Protein AF-0000000076368326 (afdb_homodimer)

Solvent-accessible surface area (backbone atoms only — not comparable to full-atom values): 12942 Å² total; per-residue (Å²): 124,55,54,33,36,40,36,40,69,56,71,78,50,72,32,44,71,62,31,62,47,74,46,67,38,37,45,48,63,86,70,79,43,34,34,45,34,36,33,36,36,44,90,95,52,71,72,36,76,37,35,34,36,38,68,86,67,52,71,52,61,32,83,89,30,62,80,42,44,47,72,48,76,39,78,91,76,30,37,36,34,44,34,38,41,62,32,46,75,86,62,40,29,48,66,38,58,35,65,39,76,44,70,79,56,74,70,61,79,58,88,63,79,62,28,44,52,124,54,53,32,36,39,36,41,69,56,70,78,48,73,32,44,72,61,30,61,47,76,47,68,39,36,44,48,61,86,69,79,43,33,33,45,34,36,34,36,34,44,89,98,52,72,73,37,75,37,35,36,35,37,68,85,68,53,70,51,60,31,82,90,28,63,80,42,45,49,73,48,77,40,78,92,76,29,36,34,35,45,34,40,40,61,33,45,76,87,61,41,28,48,68,39,58,34,64,40,78,44,71,79,57,74,72,62,78,57,88,64,79,62,30,43,52

Sequence (234 aa):
DVIYSVTQKVGSVNGKEGGSVTMECHYDTSLSDYYLHWYREQQETQPQYVLKTYSDGSAYKADFAKKRFSAELRTSTKFSSLTISQLELSDSAVYYCALEPHSEGNQSETRTKTISVDVIYSVTQKVGSVNGKEGGSVTMECHYDTSLSDYYLHWYREQQETQPQYVLKTYSDGSAYKADFAKKRFSAELRTSTKFSSLTISQLELSDSAVYYCALEPHSEGNQSETRTKTISV

Radius of gyration: 17.73 Å; Cα contacts (8 Å, |Δi|>4): 558; chains: 2; bounding box: 39×48×41 Å

Nearest PDB structures (foldseek):
  7kd2-assembly1_C  TM=8.457E-01  e=1.215E-07  Vicugna pacos
  6z10-assembly1_B  TM=7.890E-01  e=9.316E-08  Vicugna pacos
  7ul3-assembly1_C  TM=8.497E-01  e=7.773E-07  synthetic construct
  4zs7-assembly1_H  TM=8.454E-01  e=2.776E-06  Lama glama
  4ybl-assembly1_H  TM=8.228E-01  e=4.975E-06  Homo sapiens

Foldseek 3Di:
DKDKDKDADDDDDDDDAQAKDKGKIAMDTPAQWKKKWKWWDDPPDDIDTAKIAISVGDIGGDPVNVPFWDKDADPVRRMMMIMGGNDDPVVPTDMDMDMGHDPPPPVVPPPDPDDDD/DKDKDKDADDDDDDDDAQAKDKGKIAMDTPAQWKKKWKWWDDPPDDIDTAKIAISVGDIGGDPVNVPFWDKDDDPVRRMMMIMGGNDDPVVPTDMDMDMGHDPPPPVVPPVDPDDDD

Organism: Callorhinchus milii (NCBI:txid7868)

Structure (mmCIF, N/CA/C/O backbone):
data_AF-0000000076368326-model_v1
#
loop_
_entity.id
_entity.type
_entity.pdbx_description
1 polymer 'Ig-like domain-containing protein'
#
loop_
_atom_site.group_PDB
_atom_site.id
_atom_site.type_symbol
_atom_site.label_atom_id
_atom_site.label_alt_id
_atom_site.label_comp_id
_atom_site.label_asym_id
_atom_site.label_entity_id
_atom_site.label_seq_id
_atom_site.pdbx_PDB_ins_code
_atom_site.Cartn_x
_atom_site.Cartn_y
_atom_site.Cartn_z
_atom_site.occupancy
_atom_site.B_iso_or_equiv
_atom_site.auth_seq_id
_atom_site.auth_comp_id
_atom_site.auth_asym_id
_atom_site.auth_atom_id
_atom_site.pdbx_PDB_model_num
ATOM 1 N N . ASP A 1 1 ? 13.812 -17.406 5.098 1 63.09 1 ASP A N 1
ATOM 2 C CA . ASP A 1 1 ? 12.695 -16.656 4.523 1 63.09 1 ASP A CA 1
ATOM 3 C C . ASP A 1 1 ? 12.602 -15.258 5.141 1 63.09 1 ASP A C 1
ATOM 5 O O . ASP A 1 1 ? 12.648 -15.109 6.367 1 6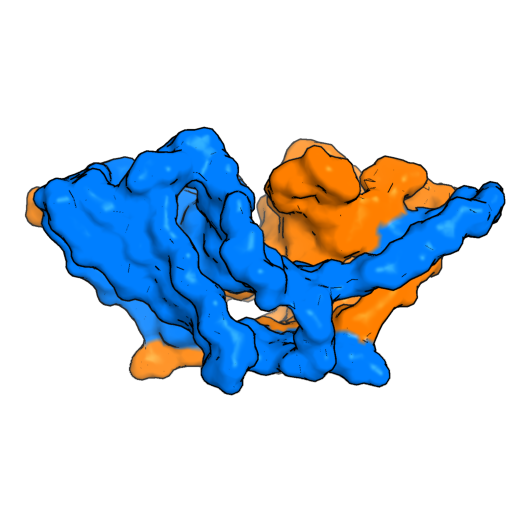3.09 1 ASP A O 1
ATOM 9 N N . VAL A 1 2 ? 12.938 -14.289 4.336 1 76.38 2 VAL A N 1
ATOM 10 C CA . VAL A 1 2 ? 12.953 -12.93 4.887 1 76.38 2 VAL A CA 1
ATOM 11 C C . VAL A 1 2 ? 11.516 -12.445 5.094 1 76.38 2 VAL A C 1
ATOM 13 O O . VAL A 1 2 ? 10.656 -12.633 4.23 1 76.38 2 VAL A O 1
ATOM 16 N N . ILE A 1 3 ? 11.242 -12.102 6.41 1 87.88 3 ILE A N 1
ATOM 17 C CA . ILE A 1 3 ? 9.945 -11.555 6.773 1 87.88 3 ILE A CA 1
ATOM 18 C C . ILE A 1 3 ? 10.078 -10.062 7.074 1 87.88 3 ILE A C 1
ATOM 20 O O . ILE A 1 3 ? 11.094 -9.617 7.613 1 87.88 3 ILE A O 1
ATOM 24 N N . TYR A 1 4 ? 9.148 -9.312 6.668 1 91.56 4 TYR A N 1
ATOM 25 C CA . TYR A 1 4 ? 9.141 -7.906 7.047 1 91.56 4 TYR A CA 1
ATOM 26 C C . TYR A 1 4 ? 7.789 -7.5 7.629 1 91.56 4 TYR A C 1
ATOM 28 O O . TYR A 1 4 ? 6.789 -8.195 7.43 1 91.56 4 TYR A O 1
ATOM 36 N N . SER A 1 5 ? 7.859 -6.359 8.383 1 94.81 5 SER A N 1
ATOM 37 C CA . SER A 1 5 ? 6.637 -5.859 9 1 94.81 5 SER A CA 1
ATOM 38 C C . SER A 1 5 ? 6.555 -4.34 8.914 1 94.81 5 SER A C 1
ATOM 40 O O . SER A 1 5 ? 7.582 -3.654 8.906 1 94.81 5 SER A O 1
ATOM 42 N N . VAL A 1 6 ? 5.352 -3.91 8.773 1 95.69 6 VAL A N 1
ATOM 43 C CA . VAL A 1 6 ? 5.035 -2.486 8.805 1 95.69 6 VAL A CA 1
ATOM 44 C C . VAL A 1 6 ? 4.078 -2.197 9.961 1 95.69 6 VAL A C 1
ATOM 46 O O . VAL A 1 6 ? 3.117 -2.939 10.18 1 95.69 6 VAL A O 1
ATOM 49 N N . THR A 1 7 ? 4.395 -1.127 10.719 1 95.12 7 THR A N 1
ATOM 50 C CA . THR A 1 7 ? 3.588 -0.724 11.867 1 95.12 7 THR A CA 1
ATOM 51 C C . THR A 1 7 ? 3.215 0.753 11.773 1 95.12 7 THR A C 1
ATOM 53 O O . THR A 1 7 ? 4.078 1.604 11.539 1 95.12 7 THR A O 1
ATOM 56 N N . GLN A 1 8 ? 1.97 0.949 11.898 1 92.62 8 GLN A N 1
ATOM 57 C CA . GLN A 1 8 ? 1.484 2.324 11.852 1 92.62 8 GLN A CA 1
ATOM 58 C C . GLN A 1 8 ? 0.44 2.582 12.93 1 92.62 8 GLN A C 1
ATOM 60 O O . GLN A 1 8 ? -0.354 1.697 13.258 1 92.62 8 GLN A O 1
ATOM 65 N N . LYS A 1 9 ? 0.47 3.781 13.438 1 87.94 9 LYS A N 1
ATOM 66 C CA . LYS A 1 9 ? -0.509 4.211 14.43 1 87.94 9 LYS A CA 1
ATOM 67 C C . LYS A 1 9 ? -1.738 4.82 13.766 1 87.94 9 LYS A C 1
ATOM 69 O O . LYS A 1 9 ? -1.614 5.586 12.805 1 87.94 9 LYS A O 1
ATOM 74 N N . VAL A 1 10 ? -2.883 4.328 14.344 1 84.19 10 VAL A N 1
ATOM 75 C CA . VAL A 1 10 ? -4.125 4.91 13.836 1 84.19 10 VAL A CA 1
ATOM 76 C C . VAL A 1 10 ? -4.383 6.25 14.523 1 84.19 10 VAL A C 1
ATOM 78 O O . VAL A 1 10 ? -4.172 6.387 15.727 1 84.19 10 VAL A O 1
ATOM 81 N N . GLY A 1 11 ? -4.738 7.145 13.719 1 79.81 11 GLY A N 1
ATOM 82 C CA . GLY A 1 11 ? -5.105 8.438 14.266 1 79.81 11 GLY A CA 1
ATOM 83 C C . GLY A 1 11 ? -5.262 9.516 13.203 1 79.81 11 GLY A C 1
ATOM 84 O O . GLY A 1 11 ? -4.977 9.281 12.031 1 79.81 11 GLY A O 1
ATOM 85 N N . SER A 1 12 ? -5.934 10.578 13.688 1 82.81 12 SER A N 1
ATOM 86 C CA . SER A 1 12 ? -6.098 11.719 12.789 1 82.81 12 SER A CA 1
ATOM 87 C C . SER A 1 12 ? -5.117 12.836 13.133 1 82.81 12 SER A C 1
ATOM 89 O O . SER A 1 12 ? -4.875 13.125 14.305 1 82.81 12 SER A O 1
ATOM 91 N N . VAL A 1 13 ? -4.367 13.195 12.148 1 84.94 13 VAL A N 1
ATOM 92 C CA . VAL A 1 13 ? -3.582 14.422 12.25 1 84.94 13 VAL A CA 1
ATOM 93 C C . VAL A 1 13 ? -4.301 15.555 11.531 1 84.94 13 VAL A C 1
ATOM 95 O O . VAL A 1 13 ? -4.684 15.422 10.367 1 84.94 13 VAL A O 1
ATOM 98 N N . ASN A 1 14 ? -4.59 16.547 12.297 1 89.06 14 ASN A N 1
ATOM 99 C CA . ASN A 1 14 ? -5.34 17.672 11.758 1 89.06 14 ASN A CA 1
ATOM 100 C C . ASN A 1 14 ? -4.438 18.875 11.5 1 89.06 14 ASN A C 1
ATOM 102 O O . ASN A 1 14 ? -3.479 19.109 12.234 1 89.06 14 ASN A O 1
ATOM 106 N N . GLY A 1 15 ? -4.727 19.469 10.312 1 89.81 15 GLY A N 1
ATOM 107 C CA . GLY A 1 15 ? -4.016 20.688 9.969 1 89.81 15 GLY A CA 1
ATOM 108 C C . GLY A 1 15 ? -4.918 21.75 9.367 1 89.81 15 GLY A C 1
ATOM 109 O O . GLY A 1 15 ? -6.098 21.5 9.109 1 89.81 15 GLY A O 1
ATOM 110 N N . LYS A 1 16 ? -4.348 23.016 9.305 1 91.81 16 LYS A N 1
ATOM 111 C CA . LYS A 1 16 ? -5.051 24.125 8.672 1 91.81 16 LYS A CA 1
ATOM 112 C C . LYS A 1 16 ? -4.523 24.375 7.262 1 91.81 16 LYS A C 1
ATOM 114 O O . LYS A 1 16 ? -3.371 24.062 6.957 1 91.81 16 LYS A O 1
ATOM 119 N N . GLU A 1 17 ? -5.48 24.938 6.523 1 93.19 17 GLU A N 1
ATOM 120 C CA . GLU A 1 17 ? -5.039 25.312 5.184 1 93.19 17 GLU A CA 1
ATOM 121 C C . GLU A 1 17 ? -3.758 26.141 5.238 1 93.19 17 GLU A C 1
ATOM 123 O O . GLU A 1 17 ? -3.619 27.031 6.082 1 93.19 17 GLU A O 1
ATOM 128 N N . GLY A 1 18 ? -2.812 25.812 4.34 1 94.94 18 GLY A N 1
ATOM 129 C CA . GLY A 1 18 ? -1.55 26.531 4.285 1 94.94 18 GLY A CA 1
ATOM 130 C C . GLY A 1 18 ? -0.526 26.016 5.281 1 94.94 18 GLY A C 1
ATOM 131 O O . GLY A 1 18 ? 0.66 26.344 5.184 1 94.94 18 GLY A O 1
ATOM 132 N N . GLY A 1 19 ? -0.979 25.172 6.199 1 95.81 19 GLY A N 1
ATOM 133 C CA . GLY A 1 19 ? -0.094 24.594 7.199 1 95.81 19 GLY A CA 1
ATOM 134 C C . GLY A 1 19 ? 0.606 23.344 6.723 1 95.81 19 GLY A C 1
ATOM 135 O O . GLY A 1 19 ? 0.745 23.125 5.516 1 95.81 19 GLY A O 1
ATOM 136 N N . SER A 1 20 ? 1.159 22.578 7.758 1 96.75 20 SER A N 1
ATOM 137 C CA . SER A 1 20 ? 1.872 21.328 7.457 1 96.75 20 SER A CA 1
ATOM 138 C C . SER A 1 20 ? 1.53 20.234 8.461 1 96.75 20 SER A C 1
ATOM 140 O O . SER A 1 20 ? 1.262 20.531 9.633 1 96.75 20 SER A O 1
ATOM 142 N N . VAL A 1 21 ? 1.506 19.062 7.965 1 96.06 21 VAL A N 1
ATOM 143 C CA . VAL A 1 21 ? 1.312 17.906 8.836 1 96.06 21 VAL A CA 1
ATOM 144 C C . VAL A 1 21 ? 2.328 16.828 8.484 1 96.06 21 VAL A C 1
ATOM 146 O O . VAL A 1 21 ? 2.791 16.75 7.348 1 96.06 21 VAL A O 1
ATOM 149 N N . THR A 1 22 ? 2.727 16.062 9.508 1 96.12 22 THR A N 1
ATOM 150 C CA . THR A 1 22 ? 3.637 14.938 9.32 1 96.12 22 THR A CA 1
ATOM 151 C C . THR A 1 22 ? 3.059 13.664 9.93 1 96.12 22 THR A C 1
ATOM 153 O O . THR A 1 22 ? 2.51 13.695 11.039 1 96.12 22 THR A O 1
ATOM 156 N N . MET A 1 23 ? 3.131 12.555 9.164 1 95 23 MET A N 1
ATOM 157 C CA . MET A 1 23 ? 2.715 11.227 9.625 1 95 23 MET A CA 1
ATOM 158 C C . MET A 1 23 ? 3.895 10.266 9.641 1 95 23 MET A C 1
ATOM 160 O O . MET A 1 23 ? 4.828 10.406 8.844 1 95 23 MET A O 1
ATOM 164 N N . GLU A 1 24 ? 3.758 9.281 10.539 1 94.94 24 GLU A N 1
ATOM 165 C CA . GLU A 1 24 ? 4.906 8.398 10.719 1 94.94 24 GLU A CA 1
ATOM 166 C C . GLU A 1 24 ? 4.523 6.945 10.461 1 94.94 24 GLU A C 1
ATOM 168 O O . GLU A 1 24 ? 3.373 6.555 10.656 1 94.94 24 GLU A O 1
ATOM 173 N N . CYS A 1 25 ? 5.484 6.223 10.055 1 95.31 25 CYS A N 1
ATOM 174 C CA . CYS A 1 25 ? 5.418 4.785 9.805 1 95.31 25 CYS A CA 1
ATOM 175 C C . CYS A 1 25 ? 6.695 4.094 10.25 1 95.31 25 CYS A C 1
ATOM 177 O O . CYS A 1 25 ? 7.797 4.594 10.016 1 95.31 25 CYS A O 1
ATOM 179 N N . HIS A 1 26 ? 6.523 2.961 10.945 1 97.12 26 HIS A N 1
ATOM 180 C CA . HIS A 1 26 ? 7.664 2.143 11.344 1 97.12 26 HIS A CA 1
ATOM 181 C C . HIS A 1 26 ? 7.648 0.793 10.633 1 97.12 26 HIS A C 1
ATOM 183 O O . HIS A 1 26 ? 6.586 0.306 10.234 1 97.12 26 HIS A O 1
ATOM 189 N N . TYR A 1 27 ? 8.797 0.285 10.5 1 96.38 27 TYR A N 1
ATOM 190 C CA . TYR A 1 27 ? 8.898 -1.002 9.82 1 96.38 27 TYR A CA 1
ATOM 191 C C . TYR A 1 27 ? 10.094 -1.795 10.328 1 96.38 27 TYR A C 1
ATOM 193 O O . TYR A 1 27 ? 10.898 -1.284 11.109 1 96.38 27 TYR A O 1
ATOM 201 N N . ASP A 1 28 ? 10.078 -3.064 9.984 1 96 28 ASP A N 1
ATOM 202 C CA . ASP A 1 28 ? 11.203 -3.949 10.281 1 96 28 ASP A CA 1
ATOM 203 C C . ASP A 1 28 ? 11.461 -4.91 9.125 1 96 28 ASP A C 1
ATOM 205 O O . ASP A 1 28 ? 10.523 -5.43 8.516 1 96 28 ASP A O 1
ATOM 209 N N . THR A 1 29 ? 12.695 -5.047 8.82 1 94.12 29 THR A N 1
ATOM 210 C CA . THR A 1 29 ? 13.094 -5.957 7.754 1 94.12 29 THR A CA 1
ATOM 211 C C . THR A 1 29 ? 14.602 -6.223 7.809 1 94.12 29 THR A C 1
ATOM 213 O O . THR A 1 29 ? 15.367 -5.375 8.266 1 94.12 29 THR A O 1
ATOM 216 N N . SER A 1 30 ? 14.984 -7.426 7.375 1 92.75 30 SER A N 1
ATOM 217 C CA . SER A 1 30 ? 16.406 -7.727 7.219 1 92.75 30 SER A CA 1
ATOM 218 C C . SER A 1 30 ? 16.859 -7.496 5.781 1 92.75 30 SER A C 1
ATOM 220 O O . SER A 1 30 ? 18.047 -7.652 5.469 1 92.75 30 SER A O 1
ATOM 222 N N . LEU A 1 31 ? 15.914 -7.012 4.961 1 91.31 31 LEU A N 1
ATOM 223 C CA . LEU A 1 31 ? 16.234 -6.766 3.561 1 91.31 3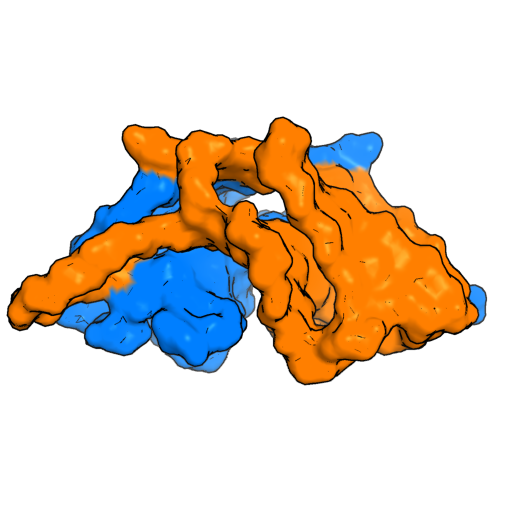1 LEU A CA 1
ATOM 224 C C . LEU A 1 31 ? 17.125 -5.531 3.42 1 91.31 31 LEU A C 1
ATOM 226 O O . LEU A 1 31 ? 16.938 -4.551 4.145 1 91.31 31 LEU A O 1
ATOM 230 N N . SER A 1 32 ? 18 -5.598 2.449 1 91.25 32 SER A N 1
ATOM 231 C CA . SER A 1 32 ? 18.844 -4.441 2.154 1 91.25 32 SER A CA 1
ATOM 232 C C . SER A 1 32 ? 18.156 -3.506 1.158 1 91.25 32 SER A C 1
ATOM 234 O O . SER A 1 32 ? 18.406 -2.297 1.169 1 91.25 32 SER A O 1
ATOM 236 N N . ASP A 1 33 ? 17.391 -4.152 0.269 1 92.56 33 ASP A N 1
ATOM 237 C CA . ASP A 1 33 ? 16.75 -3.391 -0.794 1 92.56 33 ASP A CA 1
ATOM 238 C C . ASP A 1 33 ? 15.227 -3.461 -0.673 1 92.56 33 ASP A C 1
ATOM 240 O O . ASP A 1 33 ? 14.641 -4.547 -0.725 1 92.56 33 ASP A O 1
ATOM 244 N N . TYR A 1 34 ? 14.633 -2.354 -0.5 1 93.94 34 TYR A N 1
ATOM 245 C CA . TYR A 1 34 ? 13.188 -2.27 -0.378 1 93.94 34 TYR A CA 1
ATOM 246 C C . TYR A 1 34 ? 12.695 -0.858 -0.676 1 93.94 34 TYR A C 1
ATOM 248 O O . TYR A 1 34 ? 13.484 0.089 -0.698 1 93.94 34 TYR A O 1
ATOM 256 N N . TYR A 1 35 ? 11.438 -0.782 -1.027 1 95.19 35 TYR A N 1
ATOM 257 C CA . TYR A 1 35 ? 10.742 0.496 -1.139 1 95.19 35 TYR A CA 1
ATOM 258 C C . TYR A 1 35 ? 9.727 0.665 -0.013 1 95.19 35 TYR A C 1
ATOM 260 O O . TYR A 1 35 ? 9.039 -0.289 0.361 1 95.19 35 TYR A O 1
ATOM 268 N N . LEU A 1 36 ? 9.727 1.865 0.528 1 96.81 36 LEU A N 1
ATOM 269 C CA . LEU A 1 36 ? 8.602 2.254 1.375 1 96.81 36 LEU A CA 1
ATOM 270 C C . LEU A 1 36 ? 7.645 3.168 0.62 1 96.81 36 LEU A C 1
ATOM 272 O O . LEU A 1 36 ? 8.047 4.223 0.126 1 96.81 36 LEU A O 1
ATOM 276 N N . HIS A 1 37 ? 6.406 2.779 0.541 1 97.44 37 HIS A N 1
ATOM 277 C CA . HIS A 1 37 ? 5.375 3.516 -0.181 1 97.44 37 HIS A CA 1
ATOM 278 C C . HIS A 1 37 ? 4.465 4.27 0.779 1 97.44 37 HIS A C 1
ATOM 280 O O . HIS A 1 37 ? 4.184 3.795 1.881 1 97.44 37 HIS A O 1
ATOM 286 N N . TRP A 1 38 ? 3.961 5.422 0.316 1 97.88 38 TRP A N 1
ATOM 287 C CA . TRP A 1 38 ? 2.816 6.109 0.906 1 97.88 38 TRP A CA 1
ATOM 288 C C . TRP A 1 38 ? 1.658 6.184 -0.083 1 97.88 38 TRP A C 1
ATOM 290 O O . TRP A 1 38 ? 1.853 6.531 -1.251 1 97.88 38 TRP A O 1
ATOM 300 N N . TYR A 1 39 ? 0.54 5.812 0.475 1 97 39 TYR A N 1
ATOM 301 C CA . TYR A 1 39 ? -0.712 5.875 -0.271 1 97 39 TYR A CA 1
ATOM 302 C C . TYR A 1 39 ? -1.732 6.75 0.449 1 97 39 TYR A C 1
ATOM 304 O O . TYR A 1 39 ? -1.619 6.98 1.655 1 97 39 TYR A O 1
ATOM 312 N N . ARG A 1 40 ? -2.674 7.219 -0.357 1 95 40 ARG A N 1
ATOM 313 C CA . ARG A 1 40 ? -3.805 7.891 0.274 1 95 40 ARG A CA 1
ATOM 314 C C . ARG A 1 40 ? -5.125 7.441 -0.343 1 95 40 ARG A C 1
ATOM 316 O O . ARG A 1 40 ? -5.16 7.004 -1.496 1 95 40 ARG A O 1
ATOM 323 N N . GLU A 1 41 ? -6.09 7.453 0.521 1 92.31 41 GLU A N 1
ATOM 324 C CA . GLU A 1 41 ? -7.422 7.117 0.033 1 92.31 41 GLU A CA 1
ATOM 325 C C . GLU A 1 41 ? -8.445 8.164 0.463 1 92.31 41 GLU A C 1
ATOM 327 O O . GLU A 1 41 ? -8.594 8.438 1.655 1 92.31 41 GLU A O 1
ATOM 332 N N . GLN A 1 42 ? -8.977 8.773 -0.603 1 88 42 GLN A N 1
ATOM 333 C CA . GLN A 1 42 ? -10.07 9.711 -0.393 1 88 42 GLN A CA 1
ATOM 334 C C . GLN A 1 42 ? -11.422 9.016 -0.543 1 88 42 GLN A C 1
ATOM 336 O O . GLN A 1 42 ? -11.5 7.895 -1.051 1 88 42 GLN A O 1
ATOM 341 N N . GLN A 1 43 ? -12.453 9.641 -0.113 1 78.75 43 GLN A N 1
ATOM 342 C CA . GLN A 1 43 ? -13.789 9.047 -0.143 1 78.75 43 GLN A CA 1
ATOM 343 C C . GLN A 1 43 ? -14.195 8.672 -1.565 1 78.75 43 GLN A C 1
ATOM 345 O O . GLN A 1 43 ? -14.039 9.469 -2.492 1 78.75 43 GLN A O 1
ATOM 350 N N . GLU A 1 44 ? -14.648 7.379 -1.648 1 71.38 44 GLU A N 1
ATOM 351 C CA . GLU A 1 44 ? -15.273 6.84 -2.852 1 71.38 44 GLU A CA 1
ATOM 352 C C . GLU A 1 44 ? -14.273 6.742 -3.998 1 71.38 44 GLU A C 1
ATOM 354 O O . GLU A 1 44 ? -14.625 6.953 -5.16 1 71.38 44 GLU A O 1
ATOM 359 N N . THR A 1 45 ? -13.008 6.594 -3.709 1 78.19 45 THR A N 1
ATOM 360 C CA . THR A 1 45 ? -12.031 6.461 -4.781 1 78.19 45 THR A CA 1
ATOM 361 C C . THR A 1 45 ? -11.102 5.277 -4.516 1 78.19 45 THR A C 1
ATOM 363 O O . THR A 1 45 ? -11.148 4.668 -3.445 1 78.19 45 THR A O 1
ATOM 366 N N . GLN A 1 46 ? -10.477 4.891 -5.617 1 87.25 46 GLN A N 1
ATOM 367 C CA . GLN A 1 46 ? -9.375 3.947 -5.453 1 87.25 46 GLN A CA 1
ATOM 368 C C . GLN A 1 46 ? -8.195 4.602 -4.746 1 87.25 46 GLN A C 1
ATOM 370 O O . GLN A 1 46 ? -8.031 5.824 -4.789 1 87.25 46 GLN A O 1
ATOM 375 N N . PRO A 1 47 ? -7.457 3.738 -4.059 1 93.56 47 PRO A N 1
ATOM 376 C CA . PRO A 1 47 ? -6.254 4.297 -3.438 1 93.56 47 PRO A CA 1
ATOM 377 C C . PRO A 1 47 ? -5.309 4.934 -4.453 1 93.56 47 PRO A C 1
ATOM 379 O O . PRO A 1 47 ? -5.238 4.488 -5.602 1 93.56 47 PRO A O 1
ATOM 382 N N . GLN A 1 48 ? -4.648 5.996 -3.988 1 94.62 48 GLN A N 1
ATOM 383 C CA . GLN A 1 48 ? -3.707 6.699 -4.855 1 94.62 48 GLN A CA 1
ATOM 384 C C . GLN A 1 48 ? -2.275 6.555 -4.348 1 94.62 48 GLN A C 1
ATOM 386 O O . GLN A 1 48 ? -2.027 6.625 -3.141 1 94.62 48 GLN A O 1
ATOM 391 N N . TYR A 1 49 ? -1.479 6.285 -5.309 1 96.19 49 TYR A N 1
ATOM 392 C CA . TYR A 1 49 ? -0.044 6.336 -5.047 1 96.19 49 TYR A CA 1
ATOM 393 C C . TYR A 1 49 ? 0.416 7.77 -4.812 1 96.19 49 TYR A C 1
ATOM 395 O O . TYR A 1 49 ? 0.114 8.664 -5.609 1 96.19 49 TYR A O 1
ATOM 403 N N . VAL A 1 50 ? 1.106 8.016 -3.699 1 97.69 50 VAL A N 1
ATOM 404 C CA . VAL A 1 50 ? 1.619 9.344 -3.396 1 97.69 50 VAL A CA 1
ATOM 405 C C . VAL A 1 50 ? 3.102 9.422 -3.756 1 97.69 50 VAL A C 1
ATOM 407 O O . VAL A 1 50 ? 3.492 10.18 -4.645 1 97.69 50 VAL A O 1
ATOM 410 N N . LEU A 1 51 ? 3.904 8.641 -3.088 1 97.88 51 LEU A N 1
ATOM 411 C CA . LEU A 1 51 ? 5.336 8.586 -3.357 1 97.88 51 LEU A CA 1
ATOM 412 C C . LEU A 1 51 ? 5.953 7.32 -2.771 1 97.88 51 LEU A C 1
ATOM 414 O O . LEU A 1 51 ? 5.312 6.625 -1.982 1 97.88 51 LEU A O 1
ATOM 418 N N . LYS A 1 52 ? 7.133 6.969 -3.205 1 96.94 52 LYS A N 1
ATOM 419 C CA . LYS A 1 52 ? 7.918 5.891 -2.611 1 96.94 52 LYS A CA 1
ATOM 420 C C . LYS A 1 52 ? 9.375 6.305 -2.443 1 96.94 52 LYS A C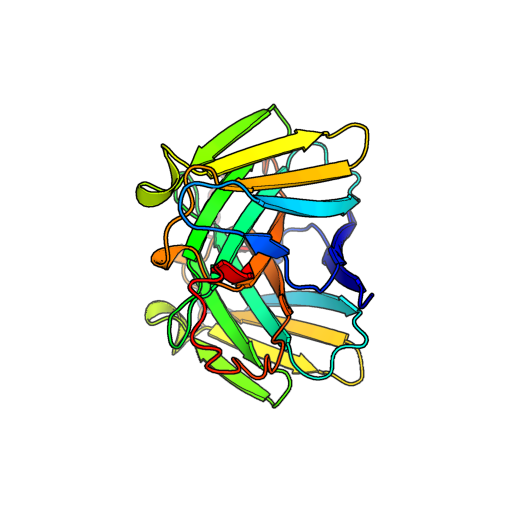 1
ATOM 422 O O . LYS A 1 52 ? 9.883 7.137 -3.199 1 96.94 52 LYS A O 1
ATOM 427 N N . THR A 1 53 ? 10.016 5.766 -1.434 1 96.75 53 THR A N 1
ATOM 428 C CA . THR A 1 53 ? 11.438 5.965 -1.161 1 96.75 53 THR A CA 1
ATOM 429 C C . THR A 1 53 ? 12.18 4.629 -1.153 1 96.75 53 THR A C 1
ATOM 431 O O . THR A 1 53 ? 11.688 3.643 -0.603 1 96.75 53 THR A O 1
ATOM 434 N N . TYR A 1 54 ? 13.273 4.633 -1.836 1 94.75 54 TYR A N 1
ATOM 435 C CA . TYR A 1 54 ? 14.133 3.451 -1.881 1 94.75 54 TYR A CA 1
ATOM 436 C C . TYR A 1 54 ? 15.109 3.441 -0.71 1 94.75 54 TYR A C 1
ATOM 438 O O . TYR A 1 54 ? 15.438 4.496 -0.16 1 94.75 54 TYR A O 1
ATOM 446 N N . SER A 1 55 ? 15.508 2.262 -0.356 1 94.38 55 SER A N 1
ATOM 447 C CA . SER A 1 55 ? 16.391 2.096 0.787 1 94.38 55 SER A CA 1
ATOM 448 C C . SER A 1 55 ? 17.703 2.85 0.58 1 94.38 55 SER A C 1
ATOM 450 O O . SER A 1 55 ? 18.438 3.102 1.537 1 94.38 55 SER A O 1
ATOM 452 N N . ASP A 1 56 ? 18.016 3.283 -0.658 1 91.94 56 ASP A N 1
ATOM 453 C CA . ASP A 1 56 ? 19.234 4.035 -0.917 1 91.94 56 ASP A CA 1
ATOM 454 C C . ASP A 1 56 ? 19 5.535 -0.773 1 91.94 56 ASP A C 1
ATOM 456 O O . ASP A 1 56 ? 19.922 6.336 -0.953 1 91.94 56 ASP A O 1
ATOM 460 N N . GLY A 1 57 ? 17.859 5.922 -0.58 1 90.69 57 GLY A N 1
ATOM 461 C CA . GLY A 1 57 ? 17.547 7.324 -0.363 1 90.69 57 GLY A CA 1
ATOM 462 C C . GLY A 1 57 ? 16.812 7.961 -1.527 1 90.69 57 GLY A C 1
ATOM 463 O O . GLY A 1 57 ? 16.281 9.062 -1.4 1 90.69 57 GLY A O 1
ATOM 464 N N . SER A 1 58 ? 16.688 7.324 -2.68 1 93.75 58 SER A N 1
ATOM 465 C CA . SER A 1 58 ? 15.984 7.879 -3.828 1 93.75 58 SER A CA 1
ATOM 466 C C . SER A 1 58 ? 14.477 7.887 -3.596 1 93.75 58 SER A C 1
ATOM 468 O O . SER A 1 58 ? 13.93 6.977 -2.967 1 93.75 58 SER A O 1
ATOM 470 N N . ALA A 1 59 ? 13.906 8.992 -4.062 1 93.81 59 ALA A N 1
ATOM 471 C CA . ALA A 1 59 ? 12.453 9.125 -3.92 1 93.81 59 ALA A CA 1
ATOM 472 C C . ALA A 1 59 ? 11.781 9.305 -5.281 1 93.81 59 ALA A C 1
ATOM 474 O O . ALA A 1 59 ? 12.336 9.961 -6.168 1 93.81 59 ALA A O 1
ATOM 475 N N . TYR A 1 60 ? 10.625 8.727 -5.43 1 95.81 60 TYR A N 1
ATOM 476 C CA . TYR A 1 60 ? 9.781 8.828 -6.617 1 95.81 60 TYR A CA 1
ATOM 477 C C . TYR A 1 60 ? 8.367 9.25 -6.242 1 95.81 60 TYR A C 1
ATOM 479 O O . TYR A 1 60 ? 7.672 8.547 -5.5 1 95.81 60 TYR A O 1
ATOM 487 N N . LYS A 1 61 ? 7.996 10.398 -6.781 1 97.31 61 LYS A N 1
ATOM 488 C CA . LYS A 1 61 ? 6.723 10.984 -6.387 1 97.31 61 LYS A CA 1
ATOM 489 C C . LYS A 1 61 ? 5.715 10.938 -7.531 1 97.31 61 LYS A C 1
ATOM 491 O O . LYS A 1 61 ? 6.09 11.062 -8.703 1 97.31 61 LYS A O 1
ATOM 496 N N . ALA A 1 62 ? 4.457 10.742 -7.168 1 96.56 62 ALA A N 1
ATOM 497 C CA . ALA A 1 62 ? 3.402 11 -8.148 1 96.56 62 ALA A CA 1
ATOM 498 C C . ALA A 1 62 ? 3.418 12.461 -8.594 1 96.56 62 ALA A C 1
ATOM 500 O O . ALA A 1 62 ? 3.945 13.328 -7.891 1 96.56 62 ALA A O 1
ATOM 501 N N . ASP A 1 63 ? 2.777 12.742 -9.734 1 96.19 63 ASP A N 1
ATOM 502 C CA . ASP A 1 63 ? 2.805 14.086 -10.289 1 96.19 63 ASP A CA 1
ATOM 503 C C . ASP A 1 63 ? 2.203 15.094 -9.312 1 96.19 63 ASP A C 1
ATOM 505 O O . ASP A 1 63 ? 2.771 16.172 -9.094 1 96.19 63 ASP A O 1
ATOM 509 N N . PHE A 1 64 ? 1.098 14.773 -8.711 1 95.69 64 PHE A N 1
ATOM 510 C CA . PHE A 1 64 ? 0.396 15.719 -7.848 1 95.69 64 PHE A CA 1
ATOM 511 C C . PHE A 1 64 ? 1.184 15.969 -6.566 1 95.69 64 PHE A C 1
ATOM 513 O O . PHE A 1 64 ? 0.944 16.953 -5.871 1 95.69 64 PHE A O 1
ATOM 520 N N . ALA A 1 65 ? 2.15 15.102 -6.246 1 97.12 65 ALA A N 1
ATOM 521 C CA . ALA A 1 65 ? 2.828 15.141 -4.953 1 97.12 65 ALA A CA 1
ATOM 522 C C . ALA A 1 65 ? 4.195 15.805 -5.07 1 97.12 65 ALA A C 1
ATOM 524 O O . ALA A 1 65 ? 4.918 15.938 -4.078 1 97.12 65 ALA A O 1
ATOM 525 N N . LYS A 1 66 ? 4.586 16.25 -6.203 1 97.19 66 LYS A N 1
ATOM 526 C CA . LYS A 1 66 ? 5.949 16.672 -6.496 1 97.19 66 LYS A CA 1
ATOM 527 C C . LYS A 1 66 ? 6.328 17.906 -5.684 1 97.19 66 LYS A C 1
ATOM 529 O O . LYS A 1 66 ? 7.473 18.047 -5.242 1 97.19 66 LYS A O 1
ATOM 534 N N . LYS A 1 67 ? 5.379 18.734 -5.379 1 96.94 67 LYS A N 1
ATOM 535 C CA . LYS A 1 67 ? 5.742 20.016 -4.781 1 96.94 67 LYS A CA 1
ATOM 536 C C . LYS A 1 67 ? 5.531 20 -3.27 1 96.94 67 LYS A C 1
ATOM 538 O O . LYS A 1 67 ? 6.453 20.281 -2.508 1 96.94 67 LYS A O 1
ATOM 543 N N . ARG A 1 68 ? 4.398 19.531 -2.816 1 98 68 ARG A N 1
ATOM 544 C CA . ARG A 1 68 ? 4.023 19.797 -1.433 1 98 68 ARG A CA 1
ATOM 545 C C . ARG A 1 68 ? 4.254 18.562 -0.556 1 98 68 ARG A C 1
ATOM 547 O O . ARG A 1 68 ? 4.25 18.672 0.673 1 98 68 ARG A O 1
ATOM 554 N N . PHE A 1 69 ? 4.512 17.438 -1.166 1 98.25 69 PHE A N 1
ATOM 555 C CA . PHE A 1 69 ? 4.691 16.203 -0.402 1 98.25 69 PHE A CA 1
ATOM 556 C C . PHE A 1 69 ? 6.164 15.828 -0.317 1 98.25 69 PHE A C 1
ATOM 558 O O . PHE A 1 69 ? 6.883 15.883 -1.318 1 98.25 69 PHE A O 1
ATOM 565 N N . SER A 1 70 ? 6.594 15.445 0.897 1 97.62 70 SER A N 1
ATOM 566 C CA . SER A 1 70 ? 7.965 14.992 1.12 1 97.62 70 SER A CA 1
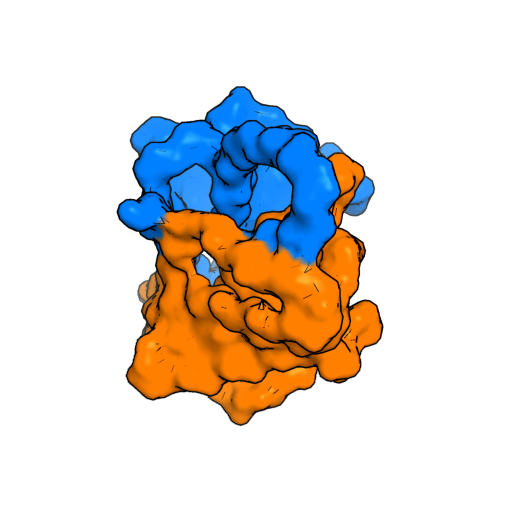ATOM 567 C C . SER A 1 70 ? 8.008 13.828 2.102 1 97.62 70 SER A C 1
ATOM 569 O O . SER A 1 70 ? 7.25 13.797 3.072 1 97.62 70 SER A O 1
ATOM 571 N N . ALA A 1 71 ? 8.891 12.891 1.791 1 97.56 71 ALA A N 1
ATOM 572 C CA . ALA A 1 71 ? 9.031 11.742 2.678 1 97.56 71 ALA A CA 1
ATOM 573 C C . ALA A 1 71 ? 10.461 11.625 3.201 1 97.56 71 ALA A C 1
ATOM 575 O O . ALA A 1 71 ? 11.414 11.945 2.494 1 97.56 71 ALA A O 1
ATOM 576 N N . GLU A 1 72 ? 10.57 11.195 4.449 1 97.06 72 GLU A N 1
ATOM 577 C CA . GLU A 1 72 ? 11.844 10.82 5.047 1 97.06 72 GLU A CA 1
ATOM 578 C C . GLU A 1 72 ? 11.93 9.312 5.277 1 97.06 72 GLU A C 1
ATOM 580 O O . GLU A 1 72 ? 10.945 8.688 5.688 1 97.06 72 GLU A O 1
ATOM 585 N N . LEU A 1 73 ? 13.031 8.727 4.914 1 97.56 73 LEU A N 1
ATOM 586 C CA . LEU A 1 73 ? 13.328 7.332 5.219 1 97.56 73 LEU A CA 1
ATOM 587 C C . LEU A 1 73 ? 14.641 7.215 5.984 1 97.56 73 LEU A C 1
ATOM 589 O O . LEU A 1 73 ? 15.695 7.621 5.484 1 97.56 73 LEU A O 1
ATOM 593 N N . ARG A 1 74 ? 14.516 6.75 7.211 1 97.19 74 ARG A N 1
ATOM 594 C CA . ARG A 1 74 ? 15.695 6.457 8.016 1 97.19 74 ARG A CA 1
ATOM 595 C C . ARG A 1 74 ? 15.891 4.953 8.18 1 97.19 74 ARG A C 1
ATOM 597 O O . ARG A 1 74 ? 15.203 4.324 8.992 1 97.19 74 ARG A O 1
ATOM 604 N N . THR A 1 75 ? 16.844 4.414 7.488 1 96 75 THR A N 1
ATOM 605 C CA . THR A 1 75 ? 17.031 2.965 7.469 1 96 75 THR A CA 1
ATOM 606 C C . THR A 1 75 ? 17.609 2.477 8.789 1 96 75 THR A C 1
ATOM 608 O O . THR A 1 75 ? 17.359 1.344 9.203 1 96 75 THR A O 1
ATOM 611 N N . SER A 1 76 ? 18.375 3.266 9.484 1 95.94 76 SER A N 1
ATOM 612 C CA . SER A 1 76 ? 19 2.885 10.742 1 95.94 76 SER A CA 1
ATOM 613 C C . SER A 1 76 ? 17.969 2.674 11.844 1 95.94 76 SER A C 1
ATOM 615 O O . SER A 1 76 ? 18.125 1.784 12.688 1 95.94 76 SER A O 1
ATOM 617 N N . THR A 1 77 ? 16.891 3.393 11.852 1 96.69 77 THR A N 1
ATOM 618 C CA . THR A 1 77 ? 15.883 3.305 12.898 1 96.69 77 THR A CA 1
ATOM 619 C C . THR A 1 77 ? 14.594 2.695 12.352 1 96.69 77 THR A C 1
ATOM 621 O O . THR A 1 77 ? 13.594 2.609 13.07 1 96.69 77 THR A O 1
ATOM 624 N N . LYS A 1 78 ? 14.609 2.271 11.086 1 96.38 78 LYS A N 1
ATOM 625 C CA . LYS A 1 78 ? 13.461 1.638 10.438 1 96.38 78 LYS A CA 1
ATOM 626 C C . LYS A 1 78 ? 12.211 2.498 10.578 1 96.38 78 LYS A C 1
ATOM 628 O O . LYS A 1 78 ? 11.164 2.016 11.016 1 96.38 78 LYS A O 1
ATOM 633 N N . PHE A 1 79 ? 12.414 3.678 10.039 1 96.12 79 PHE A N 1
ATOM 634 C CA . PHE A 1 79 ? 11.406 4.719 10.203 1 96.12 79 PHE A CA 1
ATOM 635 C C . PHE A 1 79 ? 11.164 5.449 8.891 1 96.12 79 PHE A C 1
ATOM 637 O O . PHE A 1 79 ? 12.102 5.73 8.148 1 96.12 79 PHE A O 1
ATOM 644 N N . SER A 1 80 ? 9.867 5.785 8.617 1 96.94 80 SER A N 1
ATOM 645 C CA . SER A 1 80 ? 9.5 6.652 7.5 1 96.94 80 SER A CA 1
ATOM 646 C C . SER A 1 80 ? 8.438 7.668 7.91 1 96.94 80 SER A C 1
ATOM 648 O O . SER A 1 80 ? 7.621 7.398 8.797 1 96.94 80 SER A O 1
ATOM 650 N N . SER A 1 81 ? 8.539 8.82 7.297 1 97.19 81 SER A N 1
ATOM 651 C CA . SER A 1 81 ? 7.508 9.828 7.539 1 97.19 81 SER A CA 1
ATOM 652 C C . SER A 1 81 ? 7.074 10.5 6.238 1 97.19 81 SER A C 1
ATOM 654 O O . SER A 1 81 ? 7.844 10.547 5.273 1 97.19 81 SER A O 1
ATOM 656 N N . LEU A 1 82 ? 5.828 10.969 6.258 1 97.44 82 LEU A N 1
ATOM 657 C CA . LEU A 1 82 ? 5.27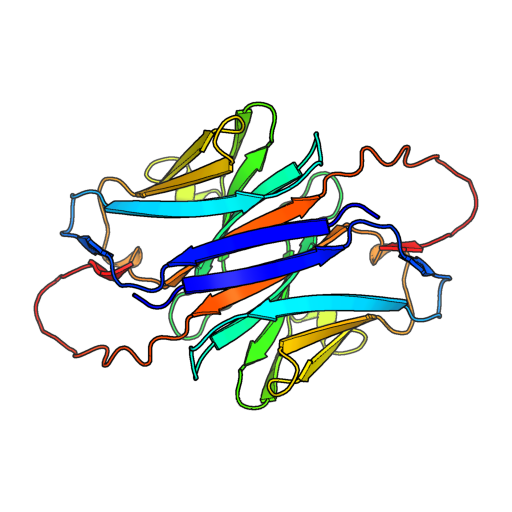 11.773 5.18 1 97.44 82 LEU A CA 1
ATOM 658 C C . LEU A 1 82 ? 4.883 13.164 5.688 1 97.44 82 LEU A C 1
ATOM 660 O O . LEU A 1 82 ? 4.137 13.289 6.66 1 97.44 82 LEU A O 1
ATOM 664 N N . THR A 1 83 ? 5.445 14.172 5.051 1 97.94 83 THR A N 1
ATOM 665 C CA . THR A 1 83 ? 5.098 15.555 5.375 1 97.94 83 THR A CA 1
ATOM 666 C C . THR A 1 83 ? 4.367 16.219 4.211 1 97.94 83 THR A C 1
ATOM 668 O O . THR A 1 83 ? 4.824 16.156 3.068 1 97.94 83 THR A O 1
ATOM 671 N N . ILE A 1 84 ? 3.209 16.766 4.484 1 97.75 84 ILE A N 1
ATOM 672 C CA . ILE A 1 84 ? 2.461 17.578 3.527 1 97.75 84 ILE A CA 1
ATOM 673 C C . ILE A 1 84 ? 2.549 19.047 3.918 1 97.75 84 ILE A C 1
ATOM 675 O O . ILE A 1 84 ? 2.125 19.438 5.008 1 97.75 84 ILE A O 1
ATOM 679 N N . SER A 1 85 ? 3.113 19.812 3.023 1 97.81 85 SER A N 1
ATOM 680 C CA . SER A 1 85 ? 3.219 21.25 3.266 1 97.81 85 SER A CA 1
ATOM 681 C C . SER A 1 85 ? 2.16 22.016 2.486 1 97.81 85 SER A C 1
ATOM 683 O O . SER A 1 85 ? 1.503 21.469 1.604 1 97.81 85 SER A O 1
ATOM 685 N N . GLN A 1 86 ? 1.949 23.312 2.873 1 97 86 GLN A N 1
ATOM 686 C CA . GLN A 1 86 ? 0.948 24.141 2.215 1 97 86 GLN A CA 1
ATOM 687 C C . GLN A 1 86 ? -0.349 23.359 1.992 1 97 86 GLN A C 1
ATOM 689 O O . GLN A 1 86 ? -0.848 23.281 0.867 1 97 86 GLN A O 1
ATOM 694 N N . LEU A 1 87 ? -0.905 22.906 3.066 1 96.06 87 LEU A N 1
ATOM 695 C CA . LEU A 1 87 ? -2.059 22.016 3.078 1 96.06 87 LEU A CA 1
ATOM 696 C C . LEU A 1 87 ? -3.223 22.609 2.299 1 96.06 87 LEU A C 1
ATOM 698 O O . LEU A 1 87 ? -3.494 23.812 2.412 1 96.06 87 LEU A O 1
ATOM 702 N N . GLU A 1 88 ? -3.848 21.734 1.532 1 95 88 GLU A N 1
ATOM 703 C CA . GLU A 1 88 ? -5.09 22.031 0.829 1 95 88 GLU A CA 1
ATOM 704 C C . GLU A 1 88 ? -6.23 21.141 1.308 1 95 88 GLU A C 1
ATOM 706 O O . GLU A 1 88 ? -5.992 20.031 1.799 1 95 88 GLU A O 1
ATOM 711 N N . LEU A 1 89 ? -7.449 21.656 1.129 1 91.5 89 LEU A N 1
ATOM 712 C CA . LEU A 1 89 ? -8.617 20.875 1.521 1 91.5 89 LEU A CA 1
ATOM 713 C C . LEU A 1 89 ? -8.617 19.516 0.838 1 91.5 89 LEU A C 1
ATOM 715 O O . LEU A 1 89 ? -9.062 18.516 1.42 1 91.5 89 LEU A O 1
ATOM 719 N N . SER A 1 90 ? -8.039 19.453 -0.35 1 91.56 90 SER A N 1
ATOM 720 C CA . SER A 1 90 ? -8.023 18.219 -1.131 1 91.56 90 SER A CA 1
ATOM 721 C C . SER A 1 90 ? -7.047 17.203 -0.542 1 91.56 90 SER A C 1
ATOM 723 O O . SER A 1 90 ? -7.02 16.047 -0.964 1 91.56 90 SER A O 1
ATOM 725 N N . ASP A 1 91 ? -6.336 17.625 0.502 1 94 91 ASP A N 1
ATOM 726 C CA . ASP A 1 91 ? -5.363 16.719 1.111 1 94 91 ASP A CA 1
ATOM 727 C C . ASP A 1 91 ? -6.02 15.836 2.168 1 94 91 ASP A C 1
ATOM 729 O O . ASP A 1 91 ? -5.406 14.891 2.664 1 94 91 ASP A O 1
ATOM 733 N N . SER A 1 92 ? -7.301 16.172 2.555 1 91.56 92 SER A N 1
ATOM 734 C CA . SER A 1 92 ? -8.016 15.352 3.521 1 91.56 92 SER A CA 1
ATOM 735 C C . SER A 1 92 ? -8.227 13.938 2.992 1 91.56 92 SER A C 1
ATOM 737 O O . SER A 1 92 ? -8.883 13.75 1.963 1 91.56 92 SER A O 1
ATOM 739 N N . ALA A 1 93 ? -7.617 12.969 3.684 1 92.5 93 ALA A N 1
ATOM 740 C CA . ALA A 1 93 ? -7.637 11.562 3.27 1 92.5 93 ALA A CA 1
ATOM 741 C C . ALA A 1 93 ? -7.059 10.664 4.359 1 92.5 93 ALA A C 1
ATOM 743 O O . ALA A 1 93 ? -6.555 11.148 5.371 1 92.5 93 ALA A O 1
ATOM 744 N N . VAL A 1 94 ? -7.234 9.383 4.195 1 92.5 94 VAL A N 1
ATOM 745 C CA . VAL A 1 94 ? -6.523 8.398 5 1 92.5 94 VAL A CA 1
ATOM 746 C C . VAL A 1 94 ? -5.203 8.039 4.32 1 92.5 94 VAL A C 1
ATOM 748 O O . VAL A 1 94 ? -5.184 7.633 3.156 1 92.5 94 VAL A O 1
ATOM 751 N N . TYR A 1 95 ? -4.133 8.242 5.09 1 94.75 95 TYR A N 1
ATOM 752 C CA . TYR A 1 95 ? -2.809 7.914 4.57 1 94.75 95 TYR A CA 1
ATOM 753 C C . TYR A 1 95 ? -2.242 6.68 5.262 1 94.75 95 TYR A C 1
ATOM 755 O O . TYR A 1 95 ? -2.391 6.52 6.473 1 94.75 95 TYR A O 1
ATOM 763 N N . TYR A 1 96 ? -1.568 5.832 4.453 1 95.31 96 TYR A N 1
ATOM 764 C CA . TYR A 1 96 ? -0.958 4.625 5.004 1 95.31 96 TYR A CA 1
ATOM 765 C C . TYR A 1 96 ? 0.264 4.211 4.195 1 95.31 96 TYR A C 1
ATOM 767 O O . TYR A 1 96 ? 0.428 4.637 3.049 1 95.31 96 TYR A O 1
ATOM 775 N N . CYS A 1 97 ? 1.169 3.471 4.84 1 97.06 97 CYS A N 1
ATOM 776 C CA . CYS A 1 97 ? 2.42 3.105 4.188 1 97.06 97 CYS A CA 1
ATOM 777 C C . CYS A 1 97 ? 2.48 1.604 3.926 1 97.06 97 CYS A C 1
ATOM 779 O O . CYS A 1 97 ? 1.625 0.854 4.398 1 97.06 97 CYS A O 1
ATOM 781 N N . ALA A 1 98 ? 3.305 1.185 3.043 1 97.31 98 ALA A N 1
ATOM 782 C CA . ALA A 1 98 ? 3.551 -0.207 2.674 1 97.31 98 ALA A CA 1
ATOM 783 C C . ALA A 1 98 ? 5.02 -0.431 2.32 1 97.31 98 ALA A C 1
ATOM 785 O O . ALA A 1 98 ? 5.68 0.467 1.799 1 97.31 98 ALA A O 1
ATOM 786 N N . LEU A 1 99 ? 5.516 -1.619 2.629 1 96.31 99 LEU A N 1
ATOM 787 C CA . LEU A 1 99 ? 6.879 -1.987 2.26 1 96.31 99 LEU A CA 1
ATOM 788 C C . LEU A 1 99 ? 6.883 -2.963 1.088 1 96.31 99 LEU A C 1
ATOM 790 O O . LEU A 1 99 ? 6.109 -3.924 1.074 1 96.31 99 LEU A O 1
ATOM 794 N N . GLU A 1 100 ? 7.594 -2.654 0.079 1 94.06 100 GLU A N 1
ATOM 795 C CA . GLU A 1 100 ? 7.812 -3.516 -1.08 1 94.06 100 GLU A CA 1
ATOM 796 C C . GLU A 1 100 ? 9.242 -4.051 -1.112 1 94.06 100 GLU A C 1
ATOM 798 O O . GLU A 1 100 ? 10.188 -3.283 -1.286 1 94.06 100 GLU A O 1
ATOM 803 N N . PRO A 1 101 ? 9.336 -5.391 -0.966 1 89.62 101 PRO A N 1
ATOM 804 C CA . PRO A 1 101 ? 10.688 -5.941 -1.102 1 89.62 101 PRO A CA 1
ATOM 805 C C . PRO A 1 101 ? 11.242 -5.797 -2.516 1 89.62 101 PRO A C 1
ATOM 807 O O . PRO A 1 101 ? 10.492 -5.875 -3.49 1 89.62 101 PRO A O 1
ATOM 810 N N . HIS A 1 102 ? 12.383 -5.309 -2.613 1 79.38 102 HIS A N 1
ATOM 811 C CA . HIS A 1 102 ? 13.031 -5.234 -3.918 1 79.38 102 HIS A CA 1
ATOM 812 C C . HIS A 1 102 ? 14.07 -6.34 -4.078 1 79.38 102 HIS A C 1
ATOM 814 O O . HIS A 1 102 ? 15.016 -6.43 -3.293 1 79.38 102 HIS A O 1
ATOM 820 N N . SER A 1 103 ? 13.602 -7.516 -4.457 1 60.75 103 SER A N 1
ATOM 821 C CA . SER A 1 103 ? 14.609 -8.547 -4.66 1 60.75 103 SER A CA 1
ATOM 822 C C . SER A 1 103 ? 15.438 -8.273 -5.914 1 60.75 103 SER A C 1
ATOM 824 O O . SER A 1 103 ? 14.906 -7.785 -6.914 1 60.75 103 SER A O 1
ATOM 826 N N . GLU A 1 104 ? 16.672 -7.781 -5.676 1 50.97 104 GLU A N 1
ATOM 827 C CA . GLU A 1 104 ? 17.547 -7.824 -6.848 1 50.97 104 GLU A CA 1
ATOM 828 C C . GLU A 1 104 ? 17.328 -9.102 -7.648 1 50.97 104 GLU A C 1
ATOM 830 O O . GLU A 1 104 ? 17.812 -10.172 -7.266 1 50.97 104 GLU A O 1
ATOM 835 N N . GLY A 1 105 ? 16.172 -9.484 -7.633 1 43.12 105 GLY A N 1
ATOM 836 C CA . GLY A 1 105 ? 16.094 -10.68 -8.461 1 43.12 105 GLY A CA 1
ATOM 837 C C . GLY A 1 105 ? 16.984 -10.602 -9.695 1 43.12 105 GLY A C 1
ATOM 838 O O . GLY A 1 105 ? 17.078 -9.547 -10.32 1 43.12 105 GLY A O 1
ATOM 839 N N . ASN A 1 106 ? 18.141 -11.195 -9.523 1 35.97 106 ASN A N 1
ATOM 840 C CA . ASN A 1 106 ? 18.75 -11.641 -10.773 1 35.97 106 ASN A CA 1
ATOM 841 C C . ASN A 1 106 ? 17.688 -12.086 -11.781 1 35.97 106 ASN A C 1
ATOM 843 O O . ASN A 1 106 ? 17.016 -13.102 -11.578 1 35.97 106 ASN A O 1
ATOM 847 N N . GLN A 1 107 ? 16.672 -11.141 -12.047 1 38.81 107 GLN A N 1
ATOM 848 C CA . GLN A 1 107 ? 15.914 -11.57 -13.227 1 38.81 107 GLN A CA 1
ATOM 849 C C . GLN A 1 107 ? 16.766 -12.469 -14.125 1 38.81 107 GLN A C 1
ATOM 851 O O . GLN A 1 107 ? 17.609 -11.977 -14.875 1 38.81 107 GLN A O 1
ATOM 856 N N . SER A 1 108 ? 17.406 -13.336 -13.547 1 35.34 108 SER A N 1
ATOM 857 C CA . SER A 1 108 ? 18 -14.219 -14.547 1 35.34 108 SER A CA 1
ATOM 858 C C . SER A 1 108 ? 17.062 -14.43 -15.734 1 35.34 108 SER A C 1
ATOM 860 O O . SER A 1 108 ? 15.875 -14.68 -15.562 1 35.34 108 SER A O 1
ATOM 862 N N . GLU A 1 109 ? 17.312 -13.719 -16.797 1 37.06 109 GLU A N 1
ATOM 863 C CA . GLU A 1 109 ? 16.859 -13.969 -18.156 1 37.06 109 GLU A CA 1
ATOM 864 C C . GLU A 1 109 ? 16.469 -15.43 -18.359 1 37.06 109 GLU A C 1
ATOM 866 O O . GLU A 1 109 ? 17.188 -16.188 -19 1 37.06 109 GLU A O 1
ATOM 871 N N . THR A 1 110 ? 16.312 -16.172 -17.234 1 37.69 110 THR A N 1
ATOM 872 C CA . THR A 1 110 ? 16.172 -17.516 -17.781 1 37.69 110 THR A CA 1
ATOM 873 C C . THR A 1 110 ? 15.016 -17.578 -18.766 1 37.69 110 THR A C 1
ATOM 875 O O . THR A 1 110 ? 13.945 -17.031 -18.516 1 37.69 110 THR A O 1
ATOM 878 N N . ARG A 1 111 ? 15.328 -18.047 -19.922 1 39.66 111 ARG A N 1
ATOM 879 C CA . ARG A 1 111 ? 14.609 -18.375 -21.141 1 39.66 111 ARG A CA 1
ATOM 880 C C . ARG A 1 111 ? 13.227 -18.938 -20.844 1 39.66 111 ARG A C 1
ATOM 882 O O . ARG A 1 111 ? 12.422 -19.172 -21.75 1 39.66 111 ARG A O 1
ATOM 889 N N . THR A 1 112 ? 13.102 -19.625 -19.625 1 44.62 112 THR A N 1
ATOM 890 C CA . THR A 1 112 ? 11.836 -20.344 -19.516 1 44.62 112 THR A CA 1
ATOM 891 C C . THR A 1 112 ? 10.742 -19.422 -18.984 1 44.62 112 THR A C 1
ATOM 893 O O . THR A 1 112 ? 11.031 -18.484 -18.219 1 44.62 112 THR A O 1
ATOM 896 N N . LYS A 1 113 ? 9.508 -19.312 -19.641 1 55.62 113 LYS A N 1
ATOM 897 C CA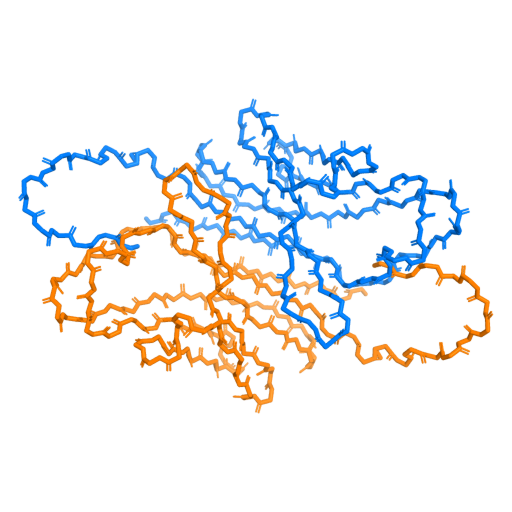 . LYS A 1 113 ? 8.25 -18.594 -19.484 1 55.62 113 LYS A CA 1
ATOM 898 C C . LYS A 1 113 ? 7.762 -18.641 -18.031 1 55.62 113 LYS A C 1
ATOM 900 O O . LYS A 1 113 ? 6.781 -19.328 -17.734 1 55.62 113 LYS A O 1
ATOM 905 N N . THR A 1 114 ? 8.727 -18.719 -17.094 1 62.12 114 THR A N 1
ATOM 906 C CA . THR A 1 114 ? 8.234 -18.797 -15.719 1 62.12 114 THR A CA 1
ATOM 907 C C . THR A 1 114 ? 7.789 -17.438 -15.211 1 62.12 114 THR A C 1
ATOM 909 O O . THR A 1 114 ? 8.531 -16.453 -15.32 1 62.12 114 THR A O 1
ATOM 912 N N . ILE A 1 115 ? 6.496 -17.328 -14.867 1 75.88 115 ILE A N 1
ATOM 913 C CA . ILE A 1 115 ? 5.914 -16.125 -14.258 1 75.88 115 ILE A CA 1
ATOM 914 C C . ILE A 1 115 ? 6.305 -16.062 -12.781 1 75.88 115 ILE A C 1
ATOM 916 O O . ILE A 1 115 ? 6.105 -17.016 -12.031 1 75.88 115 ILE A O 1
ATOM 920 N N . SER A 1 116 ? 7.066 -15.07 -12.391 1 77.38 116 SER A N 1
ATOM 921 C CA . SER A 1 116 ? 7.484 -14.875 -11.008 1 77.38 116 SER A CA 1
ATOM 922 C C . SER A 1 116 ? 6.707 -13.742 -10.344 1 77.38 116 SER A C 1
ATOM 924 O O . SER A 1 116 ? 6.566 -12.664 -10.922 1 77.38 116 SER A O 1
ATOM 926 N N . VAL A 1 117 ? 6.109 -14.125 -9.109 1 77.44 117 VAL A N 1
ATOM 927 C CA . VAL A 1 117 ? 5.324 -13.117 -8.398 1 77.44 117 VAL A CA 1
ATOM 928 C C . VAL A 1 117 ? 5.793 -13.023 -6.945 1 77.44 117 VAL A C 1
ATOM 930 O O . VAL A 1 117 ? 6.328 -13.992 -6.398 1 77.44 117 VAL A O 1
ATOM 933 N N . ASP B 1 1 ? -4.141 4.426 21.594 1 63.22 1 ASP B N 1
ATOM 934 C CA . ASP B 1 1 ? -3.654 4.609 20.219 1 63.22 1 ASP B CA 1
ATOM 935 C C . ASP B 1 1 ? -3.588 3.281 19.484 1 63.22 1 ASP B C 1
ATOM 937 O O . ASP B 1 1 ? -3.021 2.309 19.984 1 63.22 1 ASP B O 1
ATOM 941 N N . VAL B 1 2 ? -4.523 3.113 18.562 1 76.88 2 VAL B N 1
ATOM 942 C CA . VAL B 1 2 ? -4.574 1.826 17.875 1 76.88 2 VAL B CA 1
ATOM 943 C C . VAL B 1 2 ? -3.398 1.709 16.906 1 76.88 2 VAL B C 1
ATOM 945 O O . VAL B 1 2 ? -3.086 2.658 16.188 1 76.88 2 VAL B O 1
ATOM 948 N N . ILE B 1 3 ? -2.57 0.633 17.172 1 88 3 ILE B N 1
ATOM 949 C CA . ILE B 1 3 ? -1.441 0.329 16.297 1 88 3 ILE B CA 1
ATOM 950 C C . ILE B 1 3 ? -1.752 -0.914 15.461 1 88 3 ILE B C 1
ATOM 952 O O . ILE B 1 3 ? -2.404 -1.843 15.945 1 88 3 ILE B O 1
ATOM 956 N N . TYR B 1 4 ? -1.396 -0.902 14.266 1 91.62 4 TYR B N 1
ATOM 957 C CA . TYR B 1 4 ? -1.539 -2.107 13.461 1 91.62 4 TYR B CA 1
ATOM 958 C C . TYR B 1 4 ? -0.228 -2.459 12.766 1 91.62 4 TYR B C 1
ATOM 960 O O . TYR B 1 4 ? 0.663 -1.613 12.641 1 91.62 4 TYR B O 1
ATOM 968 N N . SER B 1 5 ? -0.179 -3.766 12.359 1 94.81 5 SER B N 1
ATOM 969 C CA . SER B 1 5 ? 1.023 -4.234 11.672 1 94.81 5 SER B CA 1
ATOM 970 C C . SER B 1 5 ? 0.677 -5.176 10.523 1 94.81 5 SER B C 1
ATOM 972 O O . SER B 1 5 ? -0.334 -5.879 10.578 1 94.81 5 SER B O 1
ATOM 974 N N . VAL B 1 6 ? 1.5 -5.078 9.539 1 95.69 6 VAL B N 1
ATOM 975 C CA . VAL B 1 6 ? 1.433 -5.984 8.398 1 95.69 6 VAL B CA 1
ATOM 976 C C . VAL B 1 6 ? 2.744 -6.754 8.273 1 95.69 6 VAL B C 1
ATOM 978 O O . VAL B 1 6 ? 3.826 -6.176 8.406 1 95.69 6 VAL B O 1
ATOM 981 N N . THR B 1 7 ? 2.607 -8.078 8.047 1 95.12 7 THR B N 1
ATOM 982 C CA . THR B 1 7 ? 3.766 -8.961 7.914 1 95.12 7 THR B CA 1
ATOM 983 C C . THR B 1 7 ? 3.666 -9.789 6.637 1 95.12 7 THR B C 1
ATOM 985 O O . THR B 1 7 ? 2.633 -10.406 6.371 1 95.12 7 THR B O 1
ATOM 988 N N . GLN B 1 8 ? 4.711 -9.719 5.934 1 92.69 8 GLN B N 1
ATOM 989 C CA . GLN B 1 8 ? 4.75 -10.484 4.691 1 92.69 8 GLN B CA 1
ATOM 990 C C . GLN B 1 8 ? 6.098 -11.164 4.508 1 92.69 8 GLN B C 1
ATOM 992 O O . GLN B 1 8 ? 7.137 -10.617 4.887 1 92.69 8 GLN B O 1
ATOM 997 N N . LYS B 1 9 ? 6.047 -12.32 3.93 1 87.94 9 LYS B N 1
ATOM 998 C CA . LYS B 1 9 ? 7.258 -13.078 3.613 1 87.94 9 LYS B CA 1
ATOM 999 C C . LYS B 1 9 ? 7.777 -12.719 2.225 1 87.94 9 LYS B C 1
ATOM 1001 O O . LYS B 1 9 ? 7 -12.586 1.279 1 87.94 9 LYS B O 1
ATOM 1006 N N . VAL B 1 10 ? 9.125 -12.516 2.275 1 84.12 10 VAL B N 1
ATOM 1007 C CA . VAL B 1 10 ? 9.75 -12.25 0.985 1 84.12 10 VAL B CA 1
ATOM 1008 C C . VAL B 1 10 ? 10.008 -13.562 0.248 1 84.12 10 VAL B C 1
ATOM 1010 O O . VAL B 1 10 ? 10.43 -14.547 0.852 1 84.12 10 VAL B O 1
ATOM 1013 N N . GLY B 1 11 ? 9.664 -13.508 -0.97 1 79.69 11 GLY B N 1
ATOM 1014 C CA . GLY B 1 11 ? 9.945 -14.672 -1.801 1 79.69 11 GLY B CA 1
ATOM 1015 C C . GLY B 1 11 ? 9.266 -14.609 -3.156 1 79.69 11 GLY B C 1
ATOM 1016 O O . GLY B 1 11 ? 8.477 -13.703 -3.424 1 79.69 11 GLY B O 1
ATOM 1017 N N . SER B 1 12 ? 9.82 -15.492 -4.012 1 82.75 12 SER B N 1
ATOM 1018 C CA . SER B 1 12 ? 9.219 -15.586 -5.34 1 82.75 12 SER B CA 1
ATOM 1019 C C . SER B 1 12 ? 8.312 -16.812 -5.449 1 82.75 12 SER B C 1
ATOM 1021 O O . SER B 1 12 ? 8.641 -17.891 -4.941 1 82.75 12 SER B O 1
ATOM 1023 N N . VAL B 1 13 ? 7.113 -16.547 -5.812 1 85.12 13 VAL B N 1
ATOM 1024 C CA . VAL B 1 13 ? 6.223 -17.625 -6.215 1 85.12 13 VAL B CA 1
ATOM 1025 C C . VAL B 1 13 ? 6.168 -17.703 -7.738 1 85.12 13 VAL B C 1
ATOM 1027 O O . VAL B 1 13 ? 5.938 -16.703 -8.414 1 85.12 13 VAL B O 1
ATOM 1030 N N . ASN B 1 14 ? 6.547 -18.828 -8.195 1 89 14 ASN B N 1
ATOM 1031 C CA . ASN B 1 14 ? 6.613 -19.031 -9.633 1 89 14 ASN B CA 1
ATOM 1032 C C . ASN B 1 14 ? 5.445 -19.875 -10.141 1 89 14 ASN B C 1
ATOM 1034 O O . ASN B 1 14 ? 4.984 -20.781 -9.453 1 89 14 ASN B O 1
ATOM 1038 N N . GLY B 1 15 ? 4.926 -19.359 -11.289 1 89.81 15 GLY B N 1
ATOM 1039 C CA . GLY B 1 15 ? 3.869 -20.109 -11.945 1 89.81 15 GLY B CA 1
ATOM 1040 C C . GLY B 1 15 ? 4.047 -20.188 -13.453 1 89.81 15 GLY B C 1
ATOM 1041 O O . GLY B 1 15 ? 4.945 -19.562 -14.008 1 89.81 15 GLY B O 1
ATOM 1042 N N . LYS B 1 16 ? 3.23 -21.125 -14.086 1 91.88 16 LYS B N 1
ATOM 1043 C CA . LYS B 1 16 ? 3.217 -21.25 -15.547 1 91.88 16 LYS B CA 1
ATOM 1044 C C . LYS B 1 16 ? 1.992 -20.578 -16.141 1 91.88 16 LYS B C 1
ATOM 1046 O O . LYS B 1 16 ? 0.964 -20.422 -15.477 1 91.88 16 LYS B O 1
ATOM 1051 N N . GLU B 1 17 ? 2.273 -20.203 -17.391 1 93.19 17 GLU B N 1
ATOM 1052 C CA . GLU B 1 17 ? 1.13 -19.625 -18.094 1 93.19 17 GLU B CA 1
ATOM 1053 C C . GLU B 1 17 ? -0.098 -20.531 -17.984 1 93.19 17 GLU B C 1
ATOM 1055 O O . GLU B 1 17 ? 0.007 -21.75 -18.125 1 93.19 17 GLU B O 1
ATOM 1060 N N . GLY B 1 18 ? -1.259 -19.906 -17.703 1 95 18 GLY B N 1
ATOM 1061 C CA . GLY B 1 18 ? -2.498 -20.656 -17.578 1 95 18 GLY B CA 1
ATOM 1062 C C . GLY B 1 18 ? -2.699 -21.25 -16.203 1 95 18 GLY B C 1
ATOM 1063 O O . GLY B 1 18 ? -3.801 -21.688 -15.867 1 95 18 GLY B O 1
ATOM 1064 N N . GLY B 1 19 ? -1.654 -21.219 -15.391 1 95.81 19 GLY B N 1
ATOM 1065 C CA . GLY B 1 19 ? -1.725 -21.75 -14.039 1 95.81 19 GLY B CA 1
ATOM 1066 C C . GLY B 1 19 ? -2.242 -20.75 -13.031 1 95.81 19 GLY B C 1
ATOM 1067 O O . GLY B 1 19 ? -2.928 -19.797 -13.398 1 95.81 19 GLY B O 1
ATOM 1068 N N . SER B 1 20 ? -1.978 -21.094 -11.703 1 96.75 20 SER B N 1
ATOM 1069 C CA . SER B 1 20 ? -2.42 -20.219 -10.617 1 96.75 20 SER B CA 1
ATOM 1070 C C . SER B 1 20 ? -1.358 -20.109 -9.531 1 96.75 20 SER B C 1
ATOM 1072 O O . SER B 1 20 ? -0.605 -21.062 -9.297 1 96.75 20 SER B O 1
ATOM 1074 N N . VAL B 1 21 ? -1.306 -18.984 -8.953 1 96 21 VAL B N 1
ATOM 1075 C CA . VAL B 1 21 ? -0.419 -18.766 -7.809 1 96 21 VAL B CA 1
ATOM 1076 C C . VAL B 1 21 ? -1.171 -18.047 -6.699 1 96 21 VAL B C 1
ATOM 1078 O O . VAL B 1 21 ? -2.123 -17.297 -6.965 1 96 21 VAL B O 1
ATOM 1081 N N . THR B 1 22 ? -0.778 -18.328 -5.457 1 96.06 22 THR B N 1
ATOM 1082 C CA . THR B 1 22 ? -1.352 -17.656 -4.293 1 96.06 22 THR B CA 1
ATOM 1083 C C . THR B 1 22 ? -0.253 -17.094 -3.395 1 96.06 22 THR B C 1
ATOM 1085 O O . THR B 1 22 ? 0.761 -17.766 -3.158 1 96.06 22 THR B O 1
ATOM 1088 N N . MET B 1 23 ? -0.437 -15.844 -2.953 1 95 23 MET B N 1
ATOM 1089 C CA . MET B 1 23 ? 0.461 -15.18 -2.012 1 95 23 MET B CA 1
ATOM 1090 C C . MET B 1 23 ? -0.269 -14.828 -0.72 1 95 23 MET B C 1
ATOM 1092 O O . MET B 1 23 ? -1.479 -14.594 -0.729 1 95 23 MET B O 1
ATOM 1096 N N . GLU B 1 24 ? 0.54 -14.773 0.334 1 94.94 24 GLU B N 1
ATOM 1097 C CA . GLU B 1 24 ? -0.101 -14.586 1.632 1 94.94 24 GLU B CA 1
ATOM 1098 C C . GLU B 1 24 ? 0.429 -13.336 2.336 1 94.94 24 GLU B C 1
ATOM 1100 O O . GLU B 1 24 ? 1.573 -12.938 2.117 1 94.94 24 GLU B O 1
ATOM 1105 N N . CYS B 1 25 ? -0.39 -12.812 3.145 1 95.38 25 CYS B N 1
ATOM 1106 C CA . CYS B 1 25 ? -0.122 -11.656 3.992 1 95.38 25 CYS B CA 1
ATOM 1107 C C . CYS B 1 25 ? -0.776 -11.82 5.359 1 95.38 25 CYS B C 1
ATOM 1109 O O . CYS B 1 25 ? -1.92 -12.266 5.457 1 95.38 25 CYS B O 1
ATOM 1111 N N . HIS B 1 26 ? -0.014 -11.5 6.395 1 97.19 26 HIS B N 1
ATOM 1112 C CA . HIS B 1 26 ? -0.549 -11.508 7.754 1 97.19 26 HIS B CA 1
ATOM 1113 C C . HIS B 1 26 ? -0.577 -10.102 8.336 1 97.19 26 HIS B C 1
ATOM 1115 O O . HIS B 1 26 ? 0.213 -9.242 7.941 1 97.19 26 HIS B O 1
ATOM 1121 N N . TYR B 1 27 ? -1.46 -9.945 9.227 1 96.38 27 TYR B N 1
ATOM 1122 C CA . TYR B 1 27 ? -1.582 -8.625 9.844 1 96.38 27 TYR B CA 1
ATOM 1123 C C . TYR B 1 27 ? -2.111 -8.742 11.266 1 96.38 27 TYR B C 1
ATOM 1125 O O . TYR B 1 27 ? -2.492 -9.828 11.711 1 96.38 27 TYR B O 1
ATOM 1133 N N . ASP B 1 28 ? -1.966 -7.645 11.984 1 96 28 ASP B N 1
ATOM 1134 C CA . ASP B 1 28 ? -2.52 -7.531 13.336 1 96 28 ASP B CA 1
ATOM 1135 C C . ASP B 1 28 ? -3.1 -6.141 13.57 1 96 28 ASP B C 1
ATOM 1137 O O . ASP B 1 28 ? -2.514 -5.137 13.164 1 96 28 ASP B O 1
ATOM 1141 N N . THR B 1 29 ? -4.246 -6.129 14.156 1 94.12 29 THR B N 1
ATOM 1142 C CA . THR B 1 29 ? -4.906 -4.867 14.477 1 94.12 29 THR B CA 1
ATOM 1143 C C . THR B 1 29 ? -6.047 -5.098 15.469 1 94.12 29 THR B C 1
ATOM 1145 O O . THR B 1 29 ? -6.648 -6.176 15.492 1 94.12 29 THR B O 1
ATOM 1148 N N . SER B 1 30 ? -6.289 -4.082 16.312 1 92.88 30 SER B N 1
ATOM 1149 C CA . SER B 1 30 ? -7.465 -4.121 17.172 1 92.88 30 SER B CA 1
ATOM 1150 C C . SER B 1 30 ? -8.641 -3.377 16.547 1 92.88 30 SER B C 1
ATOM 1152 O O . SER B 1 30 ? -9.734 -3.336 17.109 1 92.88 30 SER B O 1
ATOM 1154 N N . LEU B 1 31 ? -8.398 -2.887 15.297 1 91.38 31 LEU B N 1
ATOM 1155 C CA . LEU B 1 31 ? -9.453 -2.148 14.602 1 91.38 31 LEU B CA 1
ATOM 1156 C C . LEU B 1 31 ? -10.547 -3.092 14.117 1 91.38 31 LEU B C 1
ATOM 1158 O O . LEU B 1 31 ? -10.266 -4.211 13.68 1 91.38 31 LEU B O 1
ATOM 1162 N N . SER B 1 32 ? -11.766 -2.588 14.148 1 91.31 32 SER B N 1
ATOM 1163 C CA . SER B 1 32 ? -12.891 -3.359 13.617 1 91.31 32 SER B CA 1
ATOM 1164 C C . SER B 1 32 ? -13.07 -3.121 12.125 1 91.31 32 SER B C 1
ATOM 1166 O O . SER B 1 32 ? -13.555 -3.994 11.406 1 91.31 32 SER B O 1
ATOM 1168 N N . ASP B 1 33 ? -12.734 -1.884 11.742 1 92.56 33 ASP B N 1
ATOM 1169 C CA . ASP B 1 33 ? -12.93 -1.493 10.344 1 92.56 33 ASP B CA 1
ATOM 1170 C C . ASP B 1 33 ? -11.602 -1.159 9.672 1 92.56 33 ASP B C 1
ATOM 1172 O O . ASP B 1 33 ? -10.883 -0.261 10.117 1 92.56 33 ASP B O 1
ATOM 1176 N N . TYR B 1 34 ? -11.297 -1.87 8.688 1 94 34 TYR B N 1
ATOM 1177 C CA . TYR B 1 34 ? -10.062 -1.656 7.941 1 94 34 TYR B CA 1
ATOM 1178 C C . TYR B 1 34 ? -10.148 -2.27 6.547 1 94 34 TYR B C 1
ATOM 1180 O O . TYR B 1 34 ? -11.039 -3.076 6.273 1 94 34 TYR B O 1
ATOM 1188 N N . TYR B 1 35 ? -9.305 -1.777 5.676 1 95.19 35 TYR B N 1
ATOM 1189 C CA . TYR B 1 35 ? -9.102 -2.385 4.363 1 95.19 35 TYR B CA 1
ATOM 1190 C C . TYR B 1 35 ? -7.73 -3.043 4.281 1 95.19 35 TYR B C 1
ATOM 1192 O O . TYR B 1 35 ? -6.742 -2.502 4.781 1 95.19 35 TYR B O 1
ATOM 1200 N N . LEU B 1 36 ? -7.742 -4.223 3.697 1 96.81 36 LEU B N 1
ATOM 1201 C CA . LEU B 1 36 ? -6.477 -4.805 3.264 1 96.81 36 LEU B CA 1
ATOM 1202 C C . LEU B 1 36 ? -6.297 -4.66 1.757 1 96.81 36 LEU B C 1
ATOM 1204 O O . LEU B 1 36 ? -7.141 -5.113 0.98 1 96.81 36 LEU B O 1
ATOM 1208 N N . HIS B 1 37 ? -5.223 -4.039 1.357 1 97.44 37 HIS B N 1
ATOM 1209 C CA . HIS B 1 37 ? -4.926 -3.775 -0.045 1 97.44 37 HIS B CA 1
ATOM 1210 C C . HIS B 1 37 ? -3.867 -4.734 -0.574 1 97.44 37 HIS B C 1
ATOM 1212 O O . HIS B 1 37 ? -2.951 -5.121 0.157 1 97.44 37 HIS B O 1
ATOM 1218 N N . TRP B 1 38 ? -3.973 -5.062 -1.88 1 97.81 38 TRP B N 1
ATOM 1219 C CA . TRP B 1 38 ? -2.895 -5.656 -2.662 1 97.81 38 TRP B CA 1
ATOM 1220 C C . TRP B 1 38 ? -2.475 -4.73 -3.799 1 97.81 38 TRP B C 1
ATOM 1222 O O . TRP B 1 38 ? -3.32 -4.188 -4.512 1 97.81 38 TRP B O 1
ATOM 1232 N N . TYR B 1 39 ? -1.172 -4.59 -3.834 1 97.06 39 TYR B N 1
ATOM 1233 C CA . TYR B 1 39 ? -0.543 -3.805 -4.891 1 97.06 39 TYR B CA 1
ATOM 1234 C C . TYR B 1 39 ? 0.455 -4.648 -5.676 1 97.06 39 TYR B C 1
ATOM 1236 O O . TYR B 1 39 ? 0.929 -5.676 -5.188 1 97.06 39 TYR B O 1
ATOM 1244 N N . ARG B 1 40 ? 0.692 -4.184 -6.887 1 95.06 40 ARG B N 1
ATOM 1245 C CA . ARG B 1 40 ? 1.785 -4.801 -7.633 1 95.06 40 ARG B CA 1
ATOM 1246 C C . ARG B 1 40 ? 2.658 -3.746 -8.297 1 95.06 40 ARG B C 1
ATOM 1248 O O . ARG B 1 40 ? 2.197 -2.637 -8.578 1 95.06 40 ARG B O 1
ATOM 1255 N N . GLU B 1 41 ? 3.902 -4.109 -8.375 1 92.38 41 GLU B N 1
ATOM 1256 C CA . GLU B 1 41 ? 4.828 -3.215 -9.062 1 92.38 41 GLU B CA 1
ATOM 1257 C C . GLU B 1 41 ? 5.645 -3.963 -10.109 1 92.38 41 GLU B C 1
ATOM 1259 O O . GLU B 1 41 ? 6.312 -4.949 -9.797 1 92.38 41 GLU B O 1
ATOM 1264 N N . GLN B 1 42 ? 5.375 -3.502 -11.336 1 88.19 42 GLN B N 1
ATOM 1265 C CA . GLN B 1 42 ? 6.164 -4.008 -12.453 1 88.19 42 GLN B CA 1
ATOM 1266 C C . GLN B 1 42 ? 7.367 -3.107 -12.734 1 88.19 42 GLN B C 1
ATOM 1268 O O . GLN B 1 42 ? 7.434 -1.981 -12.234 1 88.19 42 GLN B O 1
ATOM 1273 N N . GLN B 1 43 ? 8.281 -3.57 -13.492 1 78.81 43 GLN B N 1
ATOM 1274 C CA . GLN B 1 43 ? 9.508 -2.834 -13.773 1 78.81 43 GLN B CA 1
ATOM 1275 C C . GLN B 1 43 ? 9.211 -1.482 -14.406 1 78.81 43 GLN B C 1
ATOM 1277 O O . GLN B 1 43 ? 8.422 -1.399 -15.352 1 78.81 43 GLN B O 1
ATOM 1282 N N . GLU B 1 44 ? 9.844 -0.444 -13.766 1 72 44 GLU B N 1
ATOM 1283 C CA . GLU B 1 44 ? 9.867 0.916 -14.297 1 72 44 GLU B CA 1
ATOM 1284 C C . GLU B 1 44 ? 8.477 1.541 -14.289 1 72 44 GLU B C 1
ATOM 1286 O O . GLU B 1 44 ? 8.125 2.307 -15.188 1 72 44 GLU B O 1
ATOM 1291 N N . THR B 1 45 ? 7.625 1.117 -13.414 1 78.81 45 THR B N 1
ATOM 1292 C CA . THR B 1 45 ? 6.297 1.717 -13.344 1 78.81 45 THR B CA 1
ATOM 1293 C C . THR B 1 45 ? 5.949 2.092 -11.906 1 78.81 45 THR B C 1
ATOM 1295 O O . THR B 1 45 ? 6.68 1.748 -10.969 1 78.81 45 THR B O 1
ATOM 1298 N N . GLN B 1 46 ? 4.965 2.982 -11.852 1 87.5 46 GLN B N 1
ATOM 1299 C CA . GLN B 1 46 ? 4.371 3.229 -10.539 1 87.5 46 GLN B CA 1
ATOM 1300 C C . GLN B 1 46 ? 3.611 2.002 -10.039 1 87.5 46 GLN B C 1
ATOM 1302 O O . GLN B 1 46 ? 3.172 1.17 -10.836 1 87.5 46 GLN B O 1
ATOM 1307 N N . PRO B 1 47 ? 3.562 1.923 -8.719 1 93.75 47 PRO B N 1
ATOM 1308 C CA . PRO B 1 47 ? 2.76 0.818 -8.188 1 93.75 47 PRO B CA 1
ATOM 1309 C C . PRO B 1 47 ? 1.307 0.868 -8.648 1 93.75 47 PRO B C 1
ATOM 1311 O O . PRO B 1 47 ? 0.76 1.953 -8.867 1 93.75 47 PRO B O 1
ATOM 1314 N N . GLN B 1 48 ? 0.745 -0.33 -8.82 1 94.69 48 GLN B N 1
ATOM 1315 C CA . GLN B 1 48 ? -0.642 -0.428 -9.266 1 94.69 48 GLN B CA 1
ATOM 1316 C C . GLN B 1 48 ? -1.525 -1.03 -8.172 1 94.69 48 GLN B C 1
ATOM 1318 O O . GLN B 1 48 ? -1.128 -1.985 -7.504 1 94.69 48 GLN B O 1
ATOM 1323 N N . TYR B 1 49 ? -2.615 -0.368 -8.055 1 96.19 49 TYR B N 1
ATOM 1324 C CA . TYR B 1 49 ? -3.676 -0.932 -7.227 1 96.19 49 TYR B CA 1
ATOM 1325 C C . TYR B 1 49 ? -4.277 -2.17 -7.883 1 96.19 49 TYR B C 1
ATOM 1327 O O . TYR B 1 49 ? -4.648 -2.141 -9.055 1 96.19 49 TYR B O 1
ATOM 1335 N N . VAL B 1 50 ? -4.324 -3.281 -7.145 1 97.69 50 VAL B N 1
ATOM 1336 C CA . VAL B 1 50 ? -4.906 -4.512 -7.664 1 97.69 50 VAL B CA 1
ATOM 1337 C C . VAL B 1 50 ? -6.328 -4.676 -7.133 1 97.69 50 VAL B C 1
ATOM 1339 O O . VAL B 1 50 ? -7.293 -4.652 -7.898 1 97.69 50 VAL B O 1
ATOM 1342 N N . LEU B 1 51 ? -6.449 -4.812 -5.836 1 97.88 51 LEU B N 1
ATOM 1343 C CA . LEU B 1 51 ? -7.754 -4.938 -5.191 1 97.88 51 LEU B CA 1
ATOM 1344 C C . LEU B 1 51 ? -7.648 -4.648 -3.697 1 97.88 51 LEU B C 1
ATOM 1346 O O . LEU B 1 51 ? -6.547 -4.582 -3.15 1 97.88 51 LEU B O 1
ATOM 1350 N N . LYS B 1 52 ? -8.766 -4.402 -3.062 1 96.88 52 LYS B N 1
ATOM 1351 C CA . LYS B 1 52 ? -8.844 -4.289 -1.608 1 96.88 52 LYS B CA 1
ATOM 1352 C C . LYS B 1 52 ? -10.055 -5.035 -1.063 1 96.88 52 LYS B C 1
ATOM 1354 O O . LYS B 1 52 ? -11.062 -5.184 -1.759 1 96.88 52 LYS B O 1
ATOM 1359 N N . THR B 1 53 ? -9.938 -5.52 0.144 1 96.75 53 THR B N 1
ATOM 1360 C CA . THR B 1 53 ? -11.016 -6.188 0.868 1 96.75 53 THR B CA 1
ATOM 1361 C C . THR B 1 53 ? -11.297 -5.48 2.189 1 96.75 53 THR B C 1
ATOM 1363 O O . THR B 1 53 ? -10.367 -5.09 2.902 1 96.75 53 THR B O 1
ATOM 1366 N N . TYR B 1 54 ? -12.547 -5.27 2.418 1 94.69 54 TYR B N 1
ATOM 1367 C CA . TYR B 1 54 ? -12.984 -4.66 3.666 1 94.69 54 TYR B CA 1
ATOM 1368 C C . TYR B 1 54 ? -13.18 -5.715 4.75 1 94.69 54 TYR B C 1
ATOM 1370 O O . TYR B 1 54 ? -13.414 -6.887 4.449 1 94.69 54 TYR B O 1
ATOM 1378 N N . SER B 1 55 ? -13.047 -5.266 5.953 1 94.56 55 SER B N 1
ATOM 1379 C CA . SER B 1 55 ? -13.148 -6.176 7.086 1 94.56 55 SER B CA 1
ATOM 1380 C C . SER B 1 55 ? -14.508 -6.863 7.129 1 94.56 55 SER B C 1
ATOM 1382 O O . SER B 1 55 ? -14.672 -7.887 7.797 1 94.56 55 SER B O 1
ATOM 1384 N N . ASP B 1 56 ? -15.516 -6.375 6.391 1 91.94 56 ASP B N 1
ATOM 1385 C CA . ASP B 1 56 ? -16.828 -7.004 6.359 1 91.94 56 ASP B CA 1
ATOM 1386 C C . ASP B 1 56 ? -16.906 -8.055 5.258 1 91.94 56 ASP B C 1
ATOM 1388 O O . ASP B 1 56 ? -17.953 -8.695 5.078 1 91.94 56 ASP B O 1
ATOM 1392 N N . GLY B 1 57 ? -15.953 -8.156 4.48 1 90.62 57 GLY B N 1
ATOM 1393 C CA . GLY B 1 57 ? -15.922 -9.172 3.441 1 90.62 57 GLY B CA 1
ATOM 1394 C C . GLY B 1 57 ? -16.078 -8.602 2.045 1 90.62 57 GLY B C 1
ATOM 1395 O O . GLY B 1 57 ? -15.828 -9.289 1.055 1 90.62 57 GLY B O 1
ATOM 1396 N N . SER B 1 58 ? -16.422 -7.344 1.868 1 93.75 58 SER B N 1
ATOM 1397 C CA . SER B 1 58 ? -16.578 -6.738 0.55 1 93.75 58 SER B CA 1
ATOM 1398 C C . SER B 1 58 ? -15.219 -6.531 -0.119 1 93.75 58 SER B C 1
ATOM 1400 O O . SER B 1 58 ? -14.234 -6.215 0.55 1 93.75 58 SER B O 1
ATOM 1402 N N . ALA B 1 59 ? -15.258 -6.812 -1.418 1 93.81 59 ALA B N 1
ATOM 1403 C CA . ALA B 1 59 ? -14.023 -6.645 -2.188 1 93.81 59 ALA B CA 1
ATOM 1404 C C . ALA B 1 59 ? -14.219 -5.645 -3.324 1 93.81 59 ALA B C 1
ATOM 1406 O O . ALA B 1 59 ? -15.281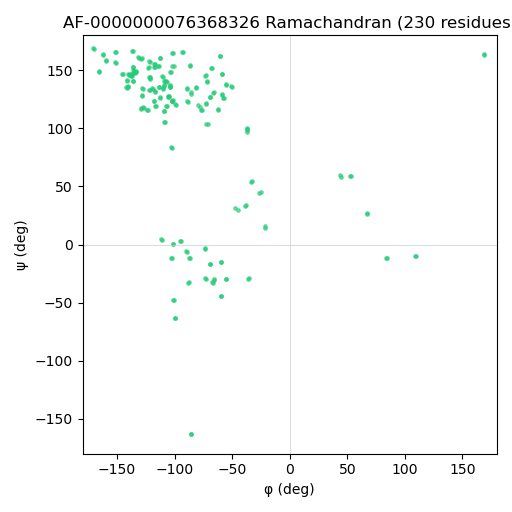 -5.594 -3.939 1 93.81 59 ALA B O 1
ATOM 1407 N N . TYR B 1 60 ? -13.219 -4.863 -3.582 1 95.75 60 TYR B N 1
ATOM 1408 C CA . TYR B 1 60 ? -13.156 -3.889 -4.664 1 95.75 60 TYR B CA 1
ATOM 1409 C C . TYR B 1 60 ? -11.906 -4.09 -5.512 1 95.75 60 TYR B C 1
ATOM 1411 O O . TYR B 1 60 ? -10.781 -3.955 -5.02 1 95.75 60 TYR B O 1
ATOM 1419 N N . LYS B 1 61 ? -12.148 -4.406 -6.781 1 97.31 61 LYS B N 1
ATOM 1420 C CA . LYS B 1 61 ? -11.047 -4.77 -7.664 1 97.31 61 LYS B CA 1
ATOM 1421 C C . LYS B 1 61 ? -10.797 -3.686 -8.711 1 97.31 61 LYS B C 1
ATOM 1423 O O . LYS B 1 61 ? -11.734 -3.037 -9.172 1 97.31 61 LYS B O 1
ATOM 1428 N N . ALA B 1 62 ? -9.531 -3.498 -9.031 1 96.56 62 ALA B N 1
ATOM 1429 C CA . ALA B 1 62 ? -9.234 -2.727 -10.234 1 96.56 62 ALA B CA 1
ATOM 1430 C C . ALA B 1 62 ? -9.828 -3.391 -11.477 1 96.56 62 ALA B C 1
ATOM 1432 O O . ALA B 1 62 ? -10.109 -4.594 -11.469 1 96.56 62 ALA B O 1
ATOM 1433 N N . ASP B 1 63 ? -9.953 -2.617 -12.562 1 96.25 63 ASP B N 1
ATOM 1434 C CA . ASP B 1 63 ? -10.586 -3.137 -13.773 1 96.25 63 ASP B CA 1
ATOM 1435 C C . ASP B 1 63 ? -9.828 -4.348 -14.312 1 96.25 63 ASP B C 1
ATOM 1437 O O . ASP B 1 63 ? -10.438 -5.359 -14.664 1 96.25 63 ASP B O 1
ATOM 1441 N N . PHE B 1 64 ? -8.539 -4.293 -14.359 1 95.69 64 PHE B N 1
ATOM 1442 C CA . PHE B 1 64 ? -7.738 -5.359 -14.961 1 95.69 64 PHE B CA 1
ATOM 1443 C C . PHE B 1 64 ? -7.789 -6.617 -14.102 1 95.69 64 PHE B C 1
ATOM 1445 O O . PHE B 1 64 ? -7.469 -7.711 -14.578 1 95.69 64 PHE B O 1
ATOM 1452 N N . ALA B 1 65 ? -8.211 -6.496 -12.836 1 97.12 65 ALA B N 1
ATOM 1453 C CA . ALA B 1 65 ? -8.109 -7.598 -11.883 1 97.12 65 ALA B CA 1
ATOM 1454 C C . ALA B 1 65 ? -9.453 -8.297 -11.703 1 97.12 65 ALA B C 1
ATOM 1456 O O . ALA B 1 65 ? -9.57 -9.258 -10.938 1 97.12 65 ALA B O 1
ATOM 1457 N N . LYS B 1 66 ? -10.469 -7.887 -12.375 1 97.12 66 LYS B N 1
ATOM 1458 C CA . LYS B 1 66 ? -11.844 -8.305 -12.109 1 97.12 66 LYS B CA 1
ATOM 1459 C C . LYS B 1 66 ? -12.031 -9.789 -12.383 1 97.12 66 LYS B C 1
ATOM 1461 O O . LYS B 1 66 ? -12.781 -10.469 -11.68 1 97.12 66 LYS B O 1
ATOM 1466 N N . LYS B 1 67 ? -11.289 -10.32 -13.289 1 96.94 67 LYS B N 1
ATOM 1467 C CA . LYS B 1 67 ? -11.586 -11.688 -13.711 1 96.94 67 LYS B CA 1
ATOM 1468 C C . LYS B 1 67 ? -10.625 -12.68 -13.062 1 96.94 67 LYS B C 1
ATOM 1470 O O . LYS B 1 67 ? -11.062 -13.633 -12.406 1 96.94 67 LYS B O 1
ATOM 1475 N N . ARG B 1 68 ? -9.359 -12.422 -13.094 1 98 68 ARG B N 1
ATOM 1476 C CA . ARG B 1 68 ? -8.398 -13.477 -12.789 1 98 68 ARG B CA 1
ATOM 1477 C C . ARG B 1 68 ? -7.84 -13.328 -11.383 1 98 68 ARG B C 1
ATOM 1479 O O . ARG B 1 68 ? -7.223 -14.25 -10.852 1 98 68 ARG B O 1
ATOM 1486 N N . PHE B 1 69 ? -8.086 -12.211 -10.766 1 98.25 69 PHE B N 1
ATOM 1487 C CA . PHE B 1 69 ? -7.543 -11.961 -9.438 1 98.25 69 PHE B CA 1
ATOM 1488 C C . PHE B 1 69 ? -8.625 -12.125 -8.375 1 98.25 69 PHE B C 1
ATOM 1490 O O . PHE B 1 69 ? -9.742 -11.633 -8.531 1 98.25 69 PHE B O 1
ATOM 1497 N N . SER B 1 70 ? -8.258 -12.828 -7.27 1 97.62 70 SER B N 1
ATOM 1498 C CA . SER B 1 70 ? -9.164 -13.016 -6.141 1 97.62 70 SER B CA 1
ATOM 1499 C C . SER B 1 70 ? -8.414 -12.93 -4.816 1 97.62 70 SER B C 1
ATOM 1501 O O . SER B 1 70 ? -7.281 -13.406 -4.703 1 97.62 70 SER B O 1
ATOM 1503 N N . ALA B 1 71 ? -9.062 -12.312 -3.854 1 97.56 71 ALA B N 1
ATOM 1504 C CA . ALA B 1 71 ? -8.445 -12.195 -2.535 1 97.56 71 ALA B CA 1
ATOM 1505 C C . ALA B 1 71 ? -9.328 -12.828 -1.462 1 97.56 71 ALA B C 1
ATOM 1507 O O . ALA B 1 71 ? -10.555 -12.773 -1.542 1 97.56 71 ALA B O 1
ATOM 1508 N N . GLU B 1 72 ? -8.672 -13.43 -0.494 1 97.06 72 GLU B N 1
ATOM 1509 C CA . GLU B 1 72 ? -9.32 -13.906 0.722 1 97.06 72 GLU B CA 1
ATOM 1510 C C . GLU B 1 72 ? -8.906 -13.078 1.934 1 97.06 72 GLU B C 1
ATOM 1512 O O . GLU B 1 72 ? -7.738 -12.711 2.068 1 97.06 72 GLU B O 1
ATOM 1517 N N . LEU B 1 73 ? -9.859 -12.719 2.736 1 97.56 73 LEU B N 1
ATOM 1518 C CA . LEU B 1 73 ? -9.617 -12.078 4.02 1 97.56 73 LEU B CA 1
ATOM 1519 C C . LEU B 1 73 ? -10.273 -12.852 5.156 1 97.56 73 LEU B C 1
ATOM 1521 O O . LEU B 1 73 ? -11.492 -13.039 5.164 1 97.56 73 LEU B O 1
ATOM 1525 N N . ARG B 1 74 ? -9.422 -13.367 6.027 1 97.19 74 ARG B N 1
ATOM 1526 C CA . ARG B 1 74 ? -9.906 -14.023 7.238 1 97.19 74 ARG B CA 1
ATOM 1527 C C . ARG B 1 74 ? -9.609 -13.18 8.477 1 97.19 74 ARG B C 1
ATOM 1529 O O . ARG B 1 74 ? -8.484 -13.172 8.969 1 97.19 74 ARG B O 1
ATOM 1536 N N . THR B 1 75 ? -10.617 -12.562 9.008 1 96.06 75 THR B N 1
ATOM 1537 C CA . THR B 1 75 ? -10.43 -11.625 10.109 1 96.06 75 THR B CA 1
ATOM 1538 C C . THR B 1 75 ? -10.117 -12.367 11.406 1 96.06 75 THR B C 1
ATOM 1540 O O . THR B 1 75 ? -9.422 -11.844 12.273 1 96.06 75 THR B O 1
ATOM 1543 N N . SER B 1 76 ? -10.578 -13.562 11.586 1 95.94 76 SER B N 1
ATOM 1544 C CA . SER B 1 76 ? -10.352 -14.344 12.797 1 95.94 76 SER B CA 1
ATOM 1545 C C . SER B 1 76 ? -8.883 -14.727 12.945 1 95.94 76 SER B C 1
ATOM 1547 O O . SER B 1 76 ? -8.359 -14.773 14.062 1 95.94 76 SER B O 1
ATOM 1549 N N . THR B 1 77 ? -8.164 -14.945 11.891 1 96.62 77 THR B N 1
ATOM 1550 C CA . THR B 1 77 ? -6.773 -15.375 11.945 1 96.62 77 THR B CA 1
ATOM 1551 C C . THR B 1 77 ? -5.848 -14.273 11.438 1 96.62 77 THR B C 1
ATOM 1553 O O . THR B 1 77 ? -4.637 -14.477 11.336 1 96.62 77 THR B O 1
ATOM 1556 N N . LYS B 1 78 ? -6.406 -13.102 11.125 1 96.44 78 LYS B N 1
ATOM 1557 C CA . LYS B 1 78 ? -5.641 -11.945 10.664 1 96.44 78 LYS B CA 1
ATOM 1558 C C . LYS B 1 78 ? -4.75 -12.312 9.477 1 96.44 78 LYS B C 1
ATOM 1560 O O . LYS B 1 78 ? -3.551 -12.039 9.492 1 96.44 78 LYS B O 1
ATOM 1565 N N . PHE B 1 79 ? -5.484 -12.773 8.492 1 96.19 79 PHE B N 1
ATOM 1566 C CA . PHE B 1 79 ? -4.824 -13.344 7.32 1 96.19 79 PHE B CA 1
ATOM 1567 C C . PHE B 1 79 ? -5.473 -12.852 6.035 1 96.19 79 PHE B C 1
ATOM 1569 O O . PHE B 1 79 ? -6.699 -12.742 5.953 1 96.19 79 PHE B O 1
ATOM 1576 N N . SER B 1 80 ? -4.637 -12.57 4.988 1 96.94 80 SER B N 1
ATOM 1577 C CA . SER B 1 80 ? -5.117 -12.273 3.641 1 96.94 80 SER B CA 1
ATOM 1578 C C . SER B 1 80 ? -4.281 -12.984 2.586 1 96.94 80 SER B C 1
ATOM 1580 O O . SER B 1 80 ? -3.088 -13.219 2.787 1 96.94 80 SER B O 1
ATOM 1582 N N . SER B 1 81 ? -4.961 -13.352 1.524 1 97.12 81 SER B N 1
ATOM 1583 C CA . SER B 1 81 ? -4.23 -13.938 0.406 1 97.12 81 SER B CA 1
ATOM 1584 C C . SER B 1 81 ? -4.711 -13.367 -0.926 1 97.12 81 SER B C 1
ATOM 1586 O O . SER B 1 81 ? -5.852 -12.914 -1.04 1 97.12 81 SER B O 1
ATOM 1588 N N . LEU B 1 82 ? -3.787 -13.391 -1.881 1 97.44 82 LEU B N 1
ATOM 1589 C CA . LEU B 1 82 ? -4.082 -13.039 -3.268 1 97.44 82 LEU B CA 1
ATOM 1590 C C . LEU B 1 82 ? -3.838 -14.227 -4.188 1 97.44 82 LEU B C 1
ATOM 1592 O O . LEU B 1 82 ? -2.75 -14.812 -4.184 1 97.44 82 LEU B O 1
ATOM 1596 N N . THR B 1 83 ? -4.863 -14.602 -4.926 1 97.94 83 THR B N 1
ATOM 1597 C CA . THR B 1 83 ? -4.746 -15.664 -5.914 1 97.94 83 THR B CA 1
ATOM 1598 C C . THR B 1 83 ? -4.902 -15.117 -7.328 1 97.94 83 THR B C 1
ATOM 1600 O O . THR B 1 83 ? -5.852 -14.383 -7.609 1 97.94 83 THR B O 1
ATOM 1603 N N . ILE B 1 84 ? -3.941 -15.406 -8.18 1 97.75 84 ILE B N 1
ATOM 1604 C CA . ILE B 1 84 ? -4.016 -15.086 -9.602 1 97.75 84 ILE B CA 1
ATOM 1605 C C . ILE B 1 84 ? -4.242 -16.375 -10.398 1 97.75 84 ILE B C 1
ATOM 1607 O O . ILE B 1 84 ? -3.424 -17.297 -10.352 1 97.75 84 ILE B O 1
ATOM 1611 N N . SER B 1 85 ? -5.352 -16.391 -11.078 1 97.75 85 SER B N 1
ATOM 1612 C CA . SER B 1 85 ? -5.656 -17.547 -11.914 1 97.75 85 SER B CA 1
ATOM 1613 C C . SER B 1 85 ? -5.371 -17.266 -13.391 1 97.75 85 SER B C 1
ATOM 1615 O O . SER B 1 85 ? -5.148 -16.109 -13.766 1 97.75 85 SER B O 1
ATOM 1617 N N . GLN B 1 86 ? -5.312 -18.344 -14.211 1 97 86 GLN B N 1
ATOM 1618 C CA . GLN B 1 86 ? -5.031 -18.188 -15.641 1 97 86 GLN B CA 1
ATOM 1619 C C . GLN B 1 86 ? -3.889 -17.203 -15.875 1 97 86 GLN B C 1
ATOM 1621 O O . GLN B 1 86 ? -4.035 -16.25 -16.641 1 97 86 GLN B O 1
ATOM 1626 N N . LEU B 1 87 ? -2.77 -17.516 -15.305 1 96.12 87 LEU B N 1
ATOM 1627 C CA . LEU B 1 87 ? -1.6 -16.641 -15.266 1 96.12 87 LEU B CA 1
ATOM 1628 C C . LEU B 1 87 ? -1.19 -16.219 -16.672 1 96.12 87 LEU B C 1
ATOM 1630 O O . LEU B 1 87 ? -1.2 -17.031 -17.594 1 96.12 87 LEU B O 1
ATOM 1634 N N . GLU B 1 88 ? -0.86 -14.93 -16.75 1 95.06 88 GLU B N 1
ATOM 1635 C CA . GLU B 1 88 ? -0.278 -14.336 -17.953 1 95.06 88 GLU B CA 1
ATOM 1636 C C . GLU B 1 88 ? 1.123 -13.797 -17.672 1 95.06 88 GLU B C 1
ATOM 1638 O O . GLU B 1 88 ? 1.451 -13.461 -16.531 1 95.06 88 GLU B O 1
ATOM 1643 N N . LEU B 1 89 ? 1.913 -13.719 -18.75 1 91.5 89 LEU B N 1
ATOM 1644 C CA . LEU B 1 89 ? 3.264 -13.188 -18.609 1 91.5 89 LEU B CA 1
ATOM 1645 C C . LEU B 1 89 ? 3.236 -11.797 -17.984 1 91.5 89 LEU B C 1
ATOM 1647 O O . LEU B 1 89 ? 4.141 -11.43 -17.234 1 91.5 89 LEU B O 1
ATOM 1651 N N . SER B 1 90 ? 2.15 -11.055 -18.234 1 91.56 90 SER B N 1
ATOM 1652 C CA . SER B 1 90 ? 2.031 -9.688 -17.75 1 91.56 90 SER B CA 1
ATOM 1653 C C . SER B 1 90 ? 1.779 -9.656 -16.25 1 91.56 90 SER B C 1
ATOM 1655 O O . SER B 1 90 ? 1.814 -8.594 -15.625 1 91.56 90 SER B O 1
ATOM 1657 N N . ASP B 1 91 ? 1.647 -10.859 -15.656 1 94 91 ASP B N 1
ATOM 1658 C CA . ASP B 1 91 ? 1.381 -10.922 -14.219 1 94 91 ASP B CA 1
ATOM 1659 C C . ASP B 1 91 ? 2.68 -10.906 -13.422 1 94 91 ASP B C 1
ATOM 1661 O O . ASP B 1 91 ? 2.658 -10.781 -12.195 1 94 91 ASP B O 1
ATOM 1665 N N . SER B 1 92 ? 3.854 -11.078 -14.133 1 91.56 92 SER B N 1
ATOM 1666 C CA . SER B 1 92 ? 5.141 -11.031 -13.445 1 91.56 92 SER B CA 1
ATOM 1667 C C . SER B 1 92 ? 5.383 -9.664 -12.82 1 91.56 92 SER B C 1
ATOM 1669 O O . SER B 1 92 ? 5.453 -8.656 -13.531 1 91.56 92 SER B O 1
ATOM 1671 N N . ALA B 1 93 ? 5.453 -9.641 -11.484 1 92.56 93 ALA B N 1
ATOM 1672 C CA . ALA B 1 93 ? 5.59 -8.406 -10.711 1 92.56 93 ALA B CA 1
ATOM 1673 C C . ALA B 1 93 ? 5.895 -8.711 -9.242 1 92.56 93 ALA B C 1
ATOM 1675 O O . ALA B 1 93 ? 5.887 -9.867 -8.828 1 92.56 93 ALA B O 1
ATOM 1676 N N . VAL B 1 94 ? 6.273 -7.703 -8.523 1 92.56 94 VAL B N 1
ATOM 1677 C CA . VAL B 1 94 ? 6.34 -7.781 -7.066 1 92.56 94 VAL B CA 1
ATOM 1678 C C . VAL B 1 94 ? 4.992 -7.391 -6.465 1 92.56 94 VAL B C 1
ATOM 1680 O O . VAL B 1 94 ? 4.469 -6.309 -6.75 1 92.56 94 VAL B O 1
ATOM 1683 N N . TYR B 1 95 ? 4.465 -8.328 -5.684 1 94.88 95 TYR B N 1
ATOM 1684 C CA . TYR B 1 95 ? 3.189 -8.07 -5.027 1 94.88 95 TYR B CA 1
ATOM 1685 C C . TYR B 1 95 ? 3.377 -7.867 -3.529 1 94.88 95 TYR B C 1
ATOM 1687 O O . TYR B 1 95 ? 4.164 -8.578 -2.895 1 94.88 95 TYR B O 1
ATOM 1695 N N . TYR B 1 96 ? 2.607 -6.891 -2.986 1 95.38 96 TYR B N 1
ATOM 1696 C CA . TYR B 1 96 ? 2.682 -6.625 -1.554 1 95.38 96 TYR B CA 1
ATOM 1697 C C . TYR B 1 96 ? 1.359 -6.074 -1.033 1 95.38 96 TYR B C 1
ATOM 1699 O O . TYR B 1 96 ? 0.53 -5.594 -1.81 1 95.38 96 TYR B O 1
ATOM 1707 N N . CYS B 1 97 ? 1.127 -6.242 0.274 1 97.06 97 CYS B N 1
ATOM 1708 C CA . CYS B 1 97 ? -0.15 -5.844 0.855 1 97.06 97 CYS B CA 1
ATOM 1709 C C . CYS B 1 97 ? 0.03 -4.668 1.81 1 97.06 97 CYS B C 1
ATOM 1711 O O . CYS B 1 97 ? 1.158 -4.281 2.121 1 97.06 97 CYS B O 1
ATOM 1713 N N . ALA B 1 98 ? -1.003 -3.967 2.105 1 97.31 98 ALA B N 1
ATOM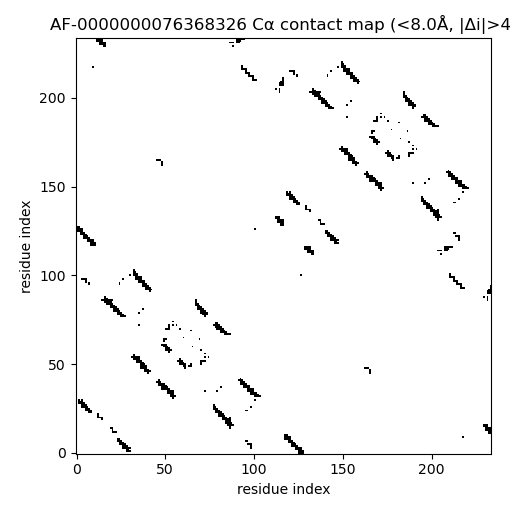 1714 C CA . ALA B 1 98 ? -1.057 -2.836 3.027 1 97.31 98 ALA B CA 1
ATOM 1715 C C . ALA B 1 98 ? -2.391 -2.795 3.768 1 97.31 98 ALA B C 1
ATOM 1717 O O . ALA B 1 98 ? -3.424 -3.189 3.221 1 97.31 98 ALA B O 1
ATOM 1718 N N . LEU B 1 99 ? -2.361 -2.332 5.012 1 96.38 99 LEU B N 1
ATOM 1719 C CA . LEU B 1 99 ? -3.582 -2.158 5.789 1 96.38 99 LEU B CA 1
ATOM 1720 C C . LEU B 1 99 ? -3.953 -0.683 5.898 1 96.38 99 LEU B C 1
ATOM 1722 O O . LEU B 1 99 ? -3.094 0.159 6.172 1 96.38 99 LEU B O 1
ATOM 1726 N N . GLU B 1 100 ? -5.125 -0.355 5.559 1 94 100 GLU B N 1
ATOM 1727 C CA . GLU B 1 100 ? -5.695 0.981 5.703 1 94 100 GLU B CA 1
ATOM 1728 C C . GLU B 1 100 ? -6.758 1.012 6.797 1 94 100 GLU B C 1
ATOM 1730 O O . GLU B 1 100 ? -7.816 0.39 6.66 1 94 100 GLU B O 1
ATOM 1735 N N . PRO B 1 101 ? -6.438 1.787 7.859 1 89.62 101 PRO B N 1
ATOM 1736 C CA . PRO B 1 101 ? -7.492 1.918 8.875 1 89.62 101 PRO B CA 1
ATOM 1737 C C . PRO B 1 101 ? -8.719 2.668 8.352 1 89.62 101 PRO B C 1
ATOM 1739 O O . PRO B 1 101 ? -8.586 3.578 7.531 1 89.62 101 PRO B O 1
ATOM 1742 N N . HIS B 1 102 ? -9.82 2.139 8.562 1 79.5 102 HIS B N 1
ATOM 1743 C CA . HIS B 1 102 ? -11.047 2.84 8.211 1 79.5 102 HIS B CA 1
ATOM 1744 C C . HIS B 1 102 ? -11.719 3.434 9.445 1 79.5 102 HIS B C 1
ATOM 1746 O O . HIS B 1 102 ? -12.062 2.707 10.383 1 79.5 102 HIS B O 1
ATOM 1752 N N . SER B 1 103 ? -11.258 4.613 9.836 1 60.59 103 SER B N 1
ATOM 1753 C CA . SER B 1 103 ? -11.953 5.191 10.977 1 60.59 103 SER B CA 1
ATOM 1754 C C . SER B 1 103 ? -13.344 5.688 10.586 1 60.59 103 SER B C 1
ATOM 1756 O O . SER B 1 103 ? -13.539 6.199 9.477 1 60.59 103 SER B O 1
ATOM 1758 N N . GLU B 1 104 ? -14.375 4.895 10.977 1 50.88 104 GLU B N 1
ATOM 1759 C CA . GLU B 1 104 ? -15.688 5.531 10.859 1 50.88 104 GLU B CA 1
ATOM 1760 C C . GLU B 1 104 ? -15.617 7 11.266 1 50.88 104 GLU B C 1
ATOM 1762 O O . GLU B 1 104 ? -15.578 7.32 12.461 1 50.88 104 GLU B O 1
ATOM 1767 N N . GLY B 1 105 ? -14.539 7.535 10.992 1 43.28 105 GLY B N 1
ATOM 1768 C CA . GLY B 1 105 ? -14.625 8.922 11.406 1 43.28 105 GLY B CA 1
ATOM 1769 C C . GLY B 1 105 ? -16 9.531 11.164 1 43.28 105 GLY B C 1
ATOM 1770 O O . GLY B 1 105 ? -16.641 9.234 10.156 1 43.28 105 GLY B O 1
ATOM 1771 N N . ASN B 1 106 ? -16.75 9.547 12.242 1 36.09 106 ASN B N 1
ATOM 1772 C CA . ASN B 1 106 ? -17.781 10.57 12.227 1 36.09 106 ASN B CA 1
ATOM 1773 C C . ASN B 1 106 ? -17.328 11.82 11.477 1 36.09 106 ASN B C 1
ATOM 1775 O O . ASN B 1 106 ? -16.438 12.531 11.938 1 36.09 106 ASN B O 1
ATOM 1779 N N . GLN B 1 107 ? -16.875 11.594 10.156 1 38.88 107 GLN B N 1
ATOM 1780 C CA . GLN B 1 107 ? -16.734 12.875 9.477 1 38.88 107 GLN B CA 1
ATOM 1781 C C . GLN B 1 107 ? -17.672 13.914 10.078 1 38.88 107 GLN B C 1
ATOM 1783 O O . GLN B 1 107 ? -18.875 13.93 9.781 1 38.88 107 GLN B O 1
ATOM 1788 N N . SER B 1 108 ? -17.719 13.953 11.312 1 35.56 108 SER B N 1
ATOM 1789 C CA . SER B 1 108 ? -18.5 15.109 11.75 1 35.56 108 SER B CA 1
ATOM 1790 C C . SER B 1 108 ? -18.266 16.312 10.844 1 35.56 108 SER B C 1
ATOM 1792 O O . SER B 1 108 ? -17.125 16.641 10.516 1 35.56 108 SER B O 1
ATOM 1794 N N . GLU B 1 109 ? -19.172 16.531 9.945 1 37.53 109 GLU B N 1
ATOM 1795 C CA . GLU B 1 109 ? -19.406 17.766 9.211 1 37.53 109 GLU B CA 1
ATOM 1796 C C . GLU B 1 109 ? -18.828 18.969 9.961 1 37.53 109 GLU B C 1
ATOM 1798 O O . GLU B 1 109 ? -19.578 19.734 10.586 1 37.53 109 GLU B O 1
ATOM 1803 N N . THR B 1 110 ? -17.953 18.719 10.938 1 37.88 110 THR B N 1
ATOM 1804 C CA . THR B 1 110 ? -17.797 20.031 11.547 1 37.88 110 THR B CA 1
ATOM 1805 C C . THR B 1 110 ? -17.312 21.047 10.516 1 37.88 110 THR B C 1
ATOM 1807 O O . THR B 1 110 ? -16.453 20.75 9.695 1 37.88 110 THR B O 1
ATOM 1810 N N . ARG B 1 111 ? -18.062 22.094 10.438 1 39.88 111 ARG B N 1
ATOM 1811 C CA . ARG B 1 111 ? -18.031 23.344 9.688 1 39.88 111 ARG B CA 1
ATOM 1812 C C . ARG B 1 111 ? -16.594 23.844 9.523 1 39.88 111 ARG B C 1
ATOM 1814 O O . ARG B 1 111 ? -16.344 24.812 8.812 1 39.88 111 ARG B O 1
ATOM 1821 N N . THR B 1 112 ? -15.711 23.5 10.547 1 44.75 112 THR B N 1
ATOM 1822 C CA . THR B 1 112 ? -14.445 24.219 10.461 1 44.75 112 THR B CA 1
ATOM 1823 C C . THR B 1 112 ? -13.477 23.484 9.531 1 44.75 112 THR B C 1
ATOM 1825 O O . THR B 1 112 ? -13.508 22.266 9.43 1 44.75 112 THR B O 1
ATOM 1828 N N . LYS B 1 113 ? -12.797 24.188 8.508 1 56 113 LYS B N 1
ATOM 1829 C CA . LYS B 1 113 ? -11.852 23.906 7.434 1 56 113 LYS B CA 1
ATOM 1830 C C . LYS B 1 113 ? -10.688 23.047 7.938 1 56 113 LYS B C 1
ATOM 1832 O O . LYS B 1 113 ? -9.562 23.531 8.055 1 56 113 LYS B O 1
ATOM 1837 N N . THR B 1 114 ? -10.992 22.172 8.953 1 62.91 114 THR B N 1
ATOM 1838 C CA . THR B 1 114 ? -9.859 21.406 9.438 1 62.91 114 THR B CA 1
ATOM 1839 C C . THR B 1 114 ? -9.555 20.234 8.492 1 62.91 114 THR B C 1
ATOM 1841 O O . THR B 1 114 ? -10.453 19.484 8.125 1 62.91 114 THR B O 1
ATOM 1844 N N . ILE B 1 115 ? -8.336 20.219 7.934 1 76.31 115 ILE B N 1
ATOM 1845 C CA . ILE B 1 115 ? -7.82 19.141 7.102 1 76.31 115 ILE B CA 1
ATOM 1846 C C . ILE B 1 115 ? -7.406 17.953 7.98 1 76.31 115 ILE B C 1
ATOM 1848 O O . ILE B 1 115 ? -6.625 18.125 8.922 1 76.31 115 ILE B O 1
ATOM 1852 N N . SER B 1 116 ? -8.055 16.828 7.855 1 77.56 116 SER B N 1
ATOM 1853 C CA . SER B 1 116 ? -7.734 15.633 8.625 1 77.56 116 SER B CA 1
ATOM 1854 C C . SER B 1 116 ? -7.031 14.594 7.754 1 77.56 116 SER B C 1
ATOM 1856 O O . SER B 1 116 ? -7.473 14.305 6.641 1 77.56 116 SER B O 1
ATOM 1858 N N . VAL B 1 117 ? -5.812 14.125 8.328 1 77.5 117 VAL B N 1
ATOM 1859 C CA . VAL B 1 117 ? -5.051 13.141 7.574 1 77.5 117 VAL B CA 1
ATOM 1860 C C . VAL B 1 117 ? -4.727 11.945 8.469 1 77.5 117 VAL B C 1
ATOM 1862 O O . VAL B 1 117 ? -4.656 12.078 9.688 1 77.5 117 VAL B O 1
#

pLDDT: mean 87.89, std 15.94, range [35.34, 98.25]

InterPro domains:
  IPR003599 Immunoglobulin domain subtype [SM00409] (10-116)
  IPR007110 Immunoglobulin-like domain [PS50835] (1-116)
  IPR013106 Immunoglobulin V-set domain [PF07686] (11-109)
  IPR013106 Immunoglobulin V-set domain [SM00406] (20-99)
  IPR013783 Immunoglobulin-like fold [G3DSA:2.60.40.10] (5-117)
  IPR036179 Immunoglobulin-like domain superfamily [SSF48726] (6-100)
  IPR051287 T cell receptor variable region [PTHR19367] (5-111)

Secondary structure (DSSP, 8-state):
--EEEEEEE--PPEE-TT--EEEEEEEE-S-SSEEEEEEEE-TTS--EEEEEEETTS-EEE-GGGTTTEEEEEETTTTEEEEEE-S--GGG-SEEEEEEEE---------SS--EE-/--EEEEEEE----EE-TT--EEEEEEEE-S-SSEEEEEEEE-TTS--EEEEEEETTS-EEE-GGGTTTEEEEEETTTTEEEEEE-S--GGG-SEEEEEEEE---------SS--EE-